Protein AF-A0A0F8Y2E5-F1 (afdb_monomer_lite)

Structure (mmCIF, N/CA/C/O backbone):
data_AF-A0A0F8Y2E5-F1
#
_entry.id   AF-A0A0F8Y2E5-F1
#
loop_
_atom_site.group_PDB
_atom_site.id
_atom_site.type_symbol
_atom_site.label_atom_id
_atom_site.label_alt_id
_atom_site.label_comp_id
_atom_site.label_asym_id
_atom_site.label_entity_id
_atom_site.label_seq_id
_atom_site.pdbx_PDB_ins_code
_atom_site.Cartn_x
_atom_site.Cartn_y
_atom_site.Cartn_z
_atom_site.occupancy
_atom_site.B_iso_or_equiv
_atom_site.auth_seq_id
_atom_site.auth_comp_id
_atom_site.auth_asym_id
_atom_site.auth_atom_id
_atom_site.pdbx_PDB_model_num
ATOM 1 N N . MET A 1 1 ? -28.426 6.357 18.339 1.00 33.59 1 MET A N 1
ATOM 2 C CA . MET A 1 1 ? -28.587 5.559 19.573 1.00 33.59 1 MET A CA 1
ATOM 3 C C . MET A 1 1 ? -27.653 4.411 19.341 1.00 33.59 1 MET A C 1
ATOM 5 O O . MET A 1 1 ? -28.028 3.483 18.638 1.00 33.59 1 MET A O 1
ATOM 9 N N . ASP A 1 2 ? -26.413 4.585 19.765 1.00 43.94 2 ASP A N 1
ATOM 10 C CA . ASP A 1 2 ? -25.344 3.703 19.329 1.00 43.94 2 ASP A CA 1
ATOM 11 C C . ASP A 1 2 ? -25.294 2.549 20.320 1.00 43.94 2 ASP A C 1
ATOM 13 O O . ASP A 1 2 ? -25.137 2.754 21.526 1.00 43.94 2 ASP A O 1
ATOM 17 N N . GLU A 1 3 ? -25.585 1.356 19.803 1.00 47.94 3 GLU A N 1
ATOM 18 C CA . GLU A 1 3 ? -25.477 0.099 20.528 1.00 47.94 3 GLU A CA 1
ATOM 19 C C . GLU A 1 3 ? -24.040 -0.021 21.024 1.00 47.94 3 GLU A C 1
ATOM 21 O O . GLU A 1 3 ? -23.099 -0.135 20.243 1.00 47.94 3 GLU A O 1
ATOM 26 N N . ILE A 1 4 ? -23.886 0.086 22.341 1.00 49.44 4 ILE A N 1
ATOM 27 C CA . ILE A 1 4 ? -22.629 -0.165 23.031 1.00 49.44 4 ILE A CA 1
ATOM 28 C C . ILE A 1 4 ? -22.193 -1.585 22.652 1.00 49.44 4 ILE A C 1
ATOM 30 O O . ILE A 1 4 ? -22.956 -2.530 22.873 1.00 49.44 4 ILE A O 1
ATOM 34 N N . ASP A 1 5 ? -21.001 -1.719 22.066 1.00 57.75 5 ASP A N 1
ATOM 35 C CA . ASP A 1 5 ? -20.457 -3.002 21.629 1.00 57.75 5 ASP A CA 1
ATOM 36 C C . ASP A 1 5 ? -20.340 -3.926 22.853 1.00 57.75 5 ASP A C 1
ATOM 38 O O . ASP A 1 5 ? -19.657 -3.620 23.835 1.00 57.75 5 ASP A O 1
ATOM 42 N N . LEU A 1 6 ? -21.100 -5.024 22.850 1.00 55.78 6 LEU A N 1
ATOM 43 C CA . LEU A 1 6 ? -21.221 -5.932 23.998 1.00 55.78 6 LEU A CA 1
ATOM 44 C C . LEU A 1 6 ? -19.868 -6.549 24.373 1.00 55.78 6 LEU A C 1
ATOM 46 O O . LEU A 1 6 ? -19.655 -6.899 25.536 1.00 55.78 6 LEU A O 1
ATOM 50 N N . ASP A 1 7 ? -18.958 -6.634 23.404 1.00 57.34 7 ASP A N 1
ATOM 51 C CA . ASP A 1 7 ? -17.597 -7.113 23.604 1.00 57.34 7 ASP A CA 1
ATOM 52 C C . ASP A 1 7 ? -16.743 -6.089 24.377 1.00 57.34 7 ASP A C 1
ATOM 54 O O . ASP A 1 7 ? -15.995 -6.477 25.272 1.00 57.34 7 ASP A O 1
ATOM 58 N N . GLU A 1 8 ? -16.939 -4.781 24.164 1.00 56.09 8 GLU A N 1
ATOM 59 C CA . GLU A 1 8 ? -16.246 -3.726 24.923 1.00 56.09 8 GLU A CA 1
ATOM 60 C C . GLU A 1 8 ? -16.705 -3.680 26.390 1.00 56.09 8 GLU A C 1
ATOM 62 O O . GLU A 1 8 ? -15.892 -3.514 27.301 1.00 56.09 8 GLU A O 1
ATOM 67 N N . LEU A 1 9 ? -18.002 -3.886 26.659 1.00 63.38 9 LEU A N 1
ATOM 68 C CA . LEU A 1 9 ? -18.514 -3.991 28.036 1.00 63.38 9 LEU A CA 1
ATOM 69 C C . LEU A 1 9 ? -17.941 -5.199 28.779 1.00 63.38 9 LEU A C 1
ATOM 71 O O . LEU A 1 9 ? -17.740 -5.139 29.995 1.00 63.38 9 LEU A O 1
ATOM 75 N N . ARG A 1 10 ? -17.682 -6.287 28.053 1.00 65.44 10 ARG A N 1
ATOM 76 C CA . ARG A 1 10 ? -17.124 -7.518 28.606 1.00 65.44 10 ARG A CA 1
ATOM 77 C C . ARG A 1 10 ? -15.647 -7.361 28.942 1.00 65.44 10 ARG A C 1
ATOM 79 O O . ARG A 1 10 ? -15.242 -7.732 30.036 1.00 65.44 10 ARG A O 1
ATOM 86 N N . GLU A 1 11 ? -14.879 -6.713 28.070 1.00 68.62 11 GLU A N 1
ATOM 87 C CA . GLU A 1 11 ? -13.479 -6.370 28.343 1.00 68.62 11 GLU A CA 1
ATOM 88 C C . GLU A 1 11 ? -13.341 -5.435 29.558 1.00 68.62 11 GLU A C 1
ATOM 90 O O . GLU A 1 11 ? -12.431 -5.598 30.373 1.00 68.62 11 GLU A O 1
ATOM 95 N N . ILE A 1 12 ? -14.280 -4.497 29.738 1.00 65.25 12 ILE A N 1
ATOM 96 C CA . ILE A 1 12 ? -14.331 -3.626 30.922 1.00 65.25 12 ILE A CA 1
ATOM 97 C C . ILE A 1 12 ? -14.628 -4.430 32.197 1.00 65.25 12 ILE A C 1
ATOM 99 O O . ILE A 1 12 ? -13.995 -4.191 33.228 1.00 65.25 12 ILE A O 1
ATOM 103 N N . GLN A 1 13 ? -15.571 -5.376 32.152 1.00 62.53 13 GLN A N 1
ATOM 104 C CA . GLN A 1 13 ? -15.879 -6.234 33.302 1.00 62.53 13 GLN A CA 1
ATOM 105 C C . GLN A 1 13 ? -14.697 -7.135 33.672 1.00 62.53 13 GLN A C 1
ATOM 107 O O . GLN A 1 13 ? -14.324 -7.175 34.846 1.00 62.53 13 GLN A O 1
ATOM 112 N N . ASP A 1 14 ? -14.058 -7.761 32.684 1.00 67.62 14 ASP A N 1
ATOM 113 C CA . ASP A 1 14 ? -12.907 -8.642 32.893 1.00 67.62 14 ASP A CA 1
ATOM 114 C C . ASP A 1 14 ? -11.709 -7.868 33.473 1.00 67.62 14 ASP A C 1
ATOM 116 O O . ASP A 1 14 ? -11.028 -8.349 34.383 1.00 67.62 14 ASP A O 1
ATOM 120 N N . ALA A 1 15 ? -11.474 -6.629 33.027 1.00 64.56 15 ALA A N 1
ATOM 121 C CA . ALA A 1 15 ? -10.431 -5.770 33.585 1.00 64.56 15 ALA A CA 1
ATOM 122 C C . ALA A 1 15 ? -10.703 -5.394 35.054 1.00 64.56 15 ALA A C 1
ATOM 124 O O . ALA A 1 15 ? -9.788 -5.412 35.880 1.00 64.56 15 ALA A O 1
ATOM 125 N N . ILE A 1 16 ? -11.959 -5.095 35.408 1.00 66.12 16 ILE A N 1
ATOM 126 C CA . ILE A 1 16 ? -12.361 -4.799 36.794 1.00 66.12 16 ILE A CA 1
ATOM 127 C C . ILE A 1 16 ? -12.200 -6.037 37.686 1.00 66.12 16 ILE A C 1
ATOM 129 O O . ILE A 1 16 ? -11.773 -5.927 38.837 1.00 66.12 16 ILE A O 1
ATOM 133 N N . GLU A 1 17 ? -12.536 -7.217 37.172 1.00 61.25 17 GLU A N 1
ATOM 134 C CA . GLU A 1 17 ? -12.459 -8.477 37.911 1.00 61.25 17 GLU A CA 1
ATOM 135 C C . GLU A 1 17 ? -11.008 -8.935 38.121 1.00 61.25 17 GLU A C 1
ATOM 137 O O . GLU A 1 17 ? -10.646 -9.370 39.215 1.00 61.25 17 GLU A O 1
ATOM 142 N N . THR A 1 18 ? -10.141 -8.718 37.130 1.00 66.00 18 THR A N 1
ATOM 143 C CA . THR A 1 18 ? -8.704 -9.020 37.224 1.00 66.00 18 THR A CA 1
ATOM 144 C C . THR A 1 18 ? -8.021 -8.165 38.295 1.00 66.00 18 THR A C 1
ATOM 146 O O . THR A 1 18 ? -7.277 -8.684 39.126 1.00 66.00 18 THR A O 1
ATOM 149 N N . VAL A 1 19 ? -8.346 -6.868 38.360 1.00 58.47 19 VAL A N 1
ATOM 150 C CA . VAL A 1 19 ? -7.819 -5.962 39.398 1.00 58.47 19 VAL A CA 1
ATOM 151 C C . VAL A 1 19 ? -8.332 -6.340 40.792 1.00 58.47 19 VAL A C 1
ATOM 153 O O . VAL A 1 19 ? -7.587 -6.244 41.765 1.00 58.47 19 VAL A O 1
ATOM 156 N N . LYS A 1 20 ? -9.575 -6.827 40.918 1.00 54.44 20 LYS A N 1
ATOM 157 C CA . LYS A 1 20 ? -10.088 -7.356 42.196 1.00 54.44 20 LYS A CA 1
ATOM 158 C C . LYS A 1 20 ? -9.337 -8.608 42.651 1.00 54.44 20 LYS A C 1
ATOM 160 O O . LYS A 1 20 ? -9.095 -8.764 43.846 1.00 54.44 20 LYS A O 1
ATOM 165 N N . HIS A 1 21 ? -8.957 -9.476 41.716 1.00 46.69 21 HIS A N 1
ATOM 166 C CA . HIS A 1 21 ? -8.267 -10.724 42.025 1.00 46.69 21 HIS A CA 1
ATOM 167 C C . HIS A 1 21 ? -6.785 -10.529 42.382 1.00 46.69 21 HIS A C 1
ATOM 169 O O . HIS A 1 21 ? -6.275 -11.243 43.245 1.00 46.69 21 HIS A O 1
ATOM 175 N N . GLU A 1 22 ? -6.104 -9.542 41.792 1.00 45.53 22 GLU A N 1
ATOM 176 C CA . GLU A 1 22 ? -4.702 -9.232 42.119 1.00 45.53 22 GLU A CA 1
ATOM 177 C C . GLU A 1 22 ? -4.525 -8.638 43.528 1.00 45.53 22 GLU A C 1
ATOM 179 O O . GLU A 1 22 ? -3.475 -8.818 44.142 1.00 45.53 22 GLU A O 1
ATOM 184 N N . VAL A 1 23 ? -5.564 -8.013 44.095 1.00 45.34 23 VAL A N 1
ATOM 185 C CA . VAL A 1 23 ? -5.558 -7.520 45.488 1.00 45.34 23 VAL A CA 1
ATOM 186 C C . VAL A 1 23 ? -5.782 -8.654 46.507 1.00 45.34 23 VAL A C 1
ATOM 188 O O . VAL A 1 23 ? -5.437 -8.507 47.675 1.00 45.34 23 VAL A O 1
ATOM 191 N N . GLN A 1 24 ? -6.303 -9.810 46.081 1.00 43.12 24 GLN A N 1
ATOM 192 C CA . GLN A 1 24 ? -6.571 -10.974 46.945 1.00 43.12 24 GLN A CA 1
ATOM 193 C C . GLN A 1 24 ? -5.469 -12.051 46.907 1.00 43.12 24 GLN A C 1
ATOM 195 O O . GLN A 1 24 ? -5.583 -13.074 47.578 1.00 43.12 24 GLN A O 1
ATOM 200 N N . GLY A 1 25 ? -4.406 -11.850 46.123 1.00 39.06 25 GLY A N 1
ATOM 201 C CA . GLY A 1 25 ? -3.414 -12.882 45.804 1.00 39.06 25 GLY A CA 1
ATOM 202 C C . GLY A 1 25 ? -2.160 -12.940 46.681 1.00 39.06 25 GLY A C 1
ATOM 203 O O . GLY A 1 25 ? -1.208 -13.616 46.291 1.00 39.06 25 GLY A O 1
ATOM 204 N N . SER A 1 26 ? -2.096 -12.251 47.824 1.00 41.84 26 SER A N 1
ATOM 205 C CA . SER A 1 26 ? -0.949 -12.377 48.729 1.00 41.84 26 SER A CA 1
ATOM 206 C C . SER A 1 26 ? -1.331 -12.312 50.209 1.00 41.84 26 SER A C 1
ATOM 208 O O . SER A 1 26 ? -1.869 -11.320 50.693 1.00 41.84 26 SER A O 1
ATOM 210 N N . SER A 1 27 ? -0.888 -13.349 50.927 1.00 34.19 27 SER A N 1
ATOM 211 C CA . SER A 1 27 ? -0.819 -13.515 52.392 1.00 34.19 27 SER A CA 1
ATOM 212 C C . SER A 1 27 ? -2.010 -14.225 53.049 1.00 34.19 27 SER A C 1
ATOM 214 O O . SER A 1 27 ? -3.086 -13.667 53.231 1.00 34.19 27 SER A O 1
ATOM 216 N N . GLU A 1 28 ? -1.755 -15.470 53.452 1.00 41.47 28 GLU A N 1
ATOM 217 C CA . GLU A 1 28 ? -2.449 -16.168 54.533 1.00 41.47 28 GLU A CA 1
ATOM 218 C C . GLU A 1 28 ? -2.261 -15.380 55.842 1.00 41.47 28 GLU A C 1
ATOM 220 O O . GLU A 1 28 ? -1.129 -15.218 56.283 1.00 41.47 28 GLU A O 1
ATOM 225 N N . ASP A 1 29 ? -3.339 -14.852 56.425 1.00 33.50 29 ASP A N 1
ATOM 226 C CA . ASP A 1 29 ? -3.655 -14.949 57.859 1.00 33.50 29 ASP A CA 1
ATOM 227 C C . ASP A 1 29 ? -4.995 -14.256 58.168 1.00 33.50 29 ASP A C 1
ATOM 229 O O . ASP A 1 29 ? -5.404 -13.285 57.534 1.00 33.50 29 ASP A O 1
ATOM 233 N N . VAL A 1 30 ? -5.720 -14.840 59.117 1.00 45.62 30 VAL A N 1
ATOM 234 C CA . VAL A 1 30 ? -7.103 -14.532 59.494 1.00 45.62 30 VAL A CA 1
ATOM 235 C C . VAL A 1 30 ? -7.202 -13.183 60.208 1.00 45.62 30 VAL A C 1
ATOM 237 O O . VAL A 1 30 ? -6.698 -13.059 61.316 1.00 45.62 30 VAL A O 1
ATOM 240 N N . GLU A 1 31 ? -7.959 -12.238 59.650 1.00 32.94 31 GLU A N 1
ATOM 241 C CA . GLU A 1 31 ? -8.702 -11.217 60.402 1.00 32.94 31 GLU A CA 1
ATOM 242 C C . GLU A 1 31 ? -9.904 -10.745 59.559 1.00 32.94 31 GLU A C 1
ATOM 244 O O . GLU A 1 31 ? -9.787 -10.507 58.357 1.00 32.94 31 GLU A O 1
ATOM 249 N N . GLU A 1 32 ? -11.091 -10.677 60.172 1.00 43.78 32 GLU A N 1
ATOM 250 C CA . GLU A 1 32 ? -12.317 -10.148 59.562 1.00 43.78 32 GLU A CA 1
ATOM 251 C C . GLU A 1 32 ? -12.103 -8.698 59.104 1.00 43.78 32 GLU A C 1
ATOM 253 O O . GLU A 1 32 ? -12.230 -7.758 59.888 1.00 43.78 32 GLU A O 1
ATOM 258 N N . ILE A 1 33 ? -11.831 -8.495 57.816 1.00 33.25 33 ILE A N 1
ATOM 259 C CA . ILE A 1 33 ? -11.883 -7.167 57.208 1.00 33.25 33 ILE A CA 1
ATOM 260 C C . ILE A 1 33 ? -13.239 -7.034 56.520 1.00 33.25 33 ILE A C 1
ATOM 262 O O . ILE A 1 33 ? -13.527 -7.655 55.497 1.00 33.25 33 ILE A O 1
ATOM 266 N N . GLN A 1 34 ? -14.093 -6.231 57.150 1.00 35.47 34 GLN A N 1
ATOM 267 C CA . GLN A 1 34 ? -15.378 -5.774 56.632 1.00 35.47 34 GLN A CA 1
ATOM 268 C C . GLN A 1 34 ? -15.246 -5.309 55.169 1.00 35.47 34 GLN A C 1
ATOM 270 O O . GLN A 1 34 ? -14.260 -4.649 54.827 1.00 35.47 34 GLN A O 1
ATOM 275 N N . PRO A 1 35 ? -16.233 -5.578 54.294 1.00 37.31 35 PRO A N 1
ATOM 276 C CA . PRO A 1 35 ? -16.194 -5.110 52.919 1.00 37.31 35 PRO A CA 1
ATOM 277 C C . PRO A 1 35 ? -16.582 -3.628 52.895 1.00 37.31 35 PRO A C 1
ATOM 279 O O . PRO A 1 35 ? -17.705 -3.268 52.561 1.00 37.31 35 PRO A O 1
ATOM 282 N N . THR A 1 36 ? -15.659 -2.749 53.268 1.00 47.38 36 THR A N 1
ATOM 283 C CA . THR A 1 36 ? -15.801 -1.306 53.056 1.00 47.38 36 THR A CA 1
ATOM 284 C C . THR A 1 36 ? -14.677 -0.820 52.166 1.00 47.38 36 THR A C 1
ATOM 286 O O . THR A 1 36 ? -13.750 -0.147 52.601 1.00 47.38 36 THR A O 1
ATOM 289 N N . HIS A 1 37 ? -14.784 -1.137 50.884 1.00 45.19 37 HIS A N 1
ATOM 290 C CA . HIS A 1 37 ? -14.285 -0.229 49.866 1.00 45.19 37 HIS A CA 1
ATOM 291 C C . HIS A 1 37 ? -15.383 -0.042 48.825 1.00 45.19 37 HIS A C 1
ATOM 293 O O . HIS A 1 37 ? -15.321 -0.539 47.704 1.00 45.19 37 HIS A O 1
ATOM 299 N N . GLU A 1 38 ? -16.418 0.699 49.231 1.00 48.94 38 GLU A N 1
ATOM 300 C CA . GLU A 1 38 ? -17.135 1.547 48.286 1.00 48.94 38 GLU A CA 1
ATOM 301 C C . GLU A 1 38 ? -16.070 2.433 47.634 1.00 48.94 38 GLU A C 1
ATOM 303 O O . GLU A 1 38 ? -15.479 3.303 48.280 1.00 48.94 38 GLU A O 1
ATOM 308 N N . VAL A 1 39 ? -15.745 2.158 46.371 1.00 50.75 39 VAL A N 1
ATOM 309 C CA . VAL A 1 39 ? -15.007 3.116 45.551 1.00 50.75 39 VAL A CA 1
ATOM 310 C C . VAL A 1 39 ? -15.823 4.400 45.631 1.00 50.75 39 VAL A C 1
ATOM 312 O O . VAL A 1 39 ? -16.986 4.411 45.232 1.00 50.75 39 VAL A O 1
ATOM 315 N N . SER A 1 40 ? -15.268 5.449 46.246 1.00 63.66 40 SER A N 1
ATOM 316 C CA . SER A 1 40 ? -15.989 6.712 46.402 1.00 63.66 40 SER A CA 1
ATOM 317 C C . SER A 1 40 ? -16.551 7.115 45.039 1.00 63.66 40 SER A C 1
ATOM 319 O O . SER A 1 40 ? -15.805 7.151 44.059 1.00 63.66 40 SER A O 1
ATOM 321 N N . ASN A 1 41 ? -17.846 7.439 44.974 1.00 67.31 41 ASN A N 1
ATOM 322 C CA . ASN A 1 41 ? -18.517 7.932 43.762 1.00 67.31 41 ASN A CA 1
ATOM 323 C C . ASN A 1 41 ? -17.742 9.081 43.081 1.00 67.31 41 ASN A C 1
ATOM 325 O O . ASN A 1 41 ? -17.907 9.344 41.892 1.00 67.31 41 ASN A O 1
ATOM 329 N N . GLU A 1 42 ? -16.897 9.783 43.837 1.00 69.44 42 GLU A N 1
ATOM 330 C CA . GLU A 1 42 ? -16.006 10.833 43.357 1.00 69.44 42 GLU A CA 1
ATOM 331 C C . GLU A 1 42 ? -14.807 10.299 42.551 1.00 69.44 42 GLU A C 1
ATOM 333 O O . GLU A 1 42 ? -14.422 10.903 41.551 1.00 69.44 42 GLU A O 1
ATOM 338 N N . LEU A 1 43 ? -14.246 9.148 42.937 1.00 63.44 43 LEU A N 1
ATOM 339 C CA . LEU A 1 43 ? -13.145 8.494 42.228 1.00 63.44 43 LEU A CA 1
ATOM 340 C C . LEU A 1 43 ? -13.623 7.939 40.878 1.00 63.44 43 LEU A C 1
ATOM 342 O O . LEU A 1 43 ? -12.976 8.163 39.859 1.00 63.44 43 LEU A O 1
ATOM 346 N N . GLU A 1 44 ? -14.796 7.298 40.847 1.00 68.44 44 GLU A N 1
ATOM 347 C CA . GLU A 1 44 ? -15.408 6.829 39.595 1.00 68.44 44 GLU A CA 1
ATOM 348 C C . GLU A 1 44 ? -15.755 7.982 38.649 1.00 68.44 44 GLU A C 1
ATOM 350 O O . GLU A 1 44 ? -15.539 7.879 37.440 1.00 68.44 44 GLU A O 1
ATOM 355 N N . LYS A 1 45 ? -16.272 9.098 39.183 1.00 75.88 45 LYS A N 1
ATOM 356 C CA . LYS A 1 45 ? -16.534 10.303 38.385 1.00 75.88 45 LYS A CA 1
ATOM 357 C C . LYS A 1 45 ? -15.252 10.885 37.803 1.00 75.88 45 LYS A C 1
ATOM 359 O O . LYS A 1 45 ? -15.232 11.167 36.611 1.00 75.88 45 LYS A O 1
ATOM 364 N N . ARG A 1 46 ? -14.176 10.987 38.593 1.00 71.50 46 ARG A N 1
ATOM 365 C CA . ARG A 1 46 ? -12.869 11.450 38.096 1.00 71.50 46 ARG A CA 1
ATOM 366 C C . ARG A 1 46 ? -12.312 10.553 36.996 1.00 71.50 46 ARG A C 1
ATOM 368 O O . ARG A 1 46 ? -11.833 11.073 35.997 1.00 71.50 46 ARG A O 1
ATOM 375 N N . ILE A 1 47 ? -12.422 9.232 37.140 1.00 74.50 47 ILE A N 1
ATOM 376 C CA . ILE A 1 47 ? -11.981 8.283 36.109 1.00 74.50 47 ILE A CA 1
ATOM 377 C C . ILE A 1 47 ? -12.799 8.467 34.823 1.00 74.50 47 ILE A C 1
ATOM 379 O O . ILE A 1 47 ? -12.226 8.549 33.740 1.00 74.50 47 ILE A O 1
ATOM 383 N N . LYS A 1 48 ? -14.130 8.597 34.920 1.00 77.56 48 LYS A N 1
ATOM 384 C CA . LYS A 1 48 ? -14.997 8.844 33.753 1.00 77.56 48 LYS A CA 1
ATOM 385 C C . LYS A 1 48 ? -14.699 10.181 33.073 1.00 77.56 48 LYS A C 1
ATOM 387 O O . LYS A 1 48 ? -14.638 10.229 31.850 1.00 77.56 48 LYS A O 1
ATOM 392 N N . GLU A 1 49 ? -14.493 11.244 33.846 1.00 77.94 49 GLU A N 1
ATOM 393 C CA . GLU A 1 49 ? -14.140 12.570 33.326 1.00 77.94 49 GLU A CA 1
ATOM 394 C C . GLU A 1 49 ? -12.763 12.580 32.653 1.00 77.94 49 GLU A C 1
ATOM 396 O O . GLU A 1 49 ? -12.596 13.208 31.610 1.00 77.94 49 GLU A O 1
ATOM 401 N N . GLU A 1 50 ? -11.776 11.872 33.204 1.00 69.94 50 GLU A N 1
ATOM 402 C CA . GLU A 1 50 ? -10.450 11.772 32.593 1.00 69.94 50 GLU A CA 1
ATOM 403 C C . GLU A 1 50 ? -10.474 10.931 31.308 1.00 69.94 50 GLU A C 1
ATOM 405 O O . GLU A 1 50 ? -9.826 11.290 30.327 1.00 69.94 50 GLU A O 1
ATOM 410 N N . LEU A 1 51 ? -11.275 9.861 31.268 1.00 69.12 51 LEU A N 1
ATOM 411 C CA . LEU A 1 51 ? -11.500 9.073 30.054 1.00 69.12 51 LEU A CA 1
ATOM 412 C C . LEU A 1 51 ? -12.227 9.876 28.968 1.00 69.12 51 LEU A C 1
ATOM 414 O O . LEU A 1 51 ? -11.856 9.780 27.802 1.00 69.12 51 LEU A O 1
ATOM 418 N N . LEU A 1 52 ? -13.220 10.689 29.337 1.00 72.50 52 LEU A N 1
ATOM 419 C CA . LEU A 1 52 ? -13.904 11.597 28.409 1.00 72.50 52 LEU A CA 1
ATOM 420 C C . LEU A 1 52 ? -12.941 12.640 27.837 1.00 72.50 52 LEU A C 1
ATOM 422 O O . LEU A 1 52 ? -12.885 12.800 26.625 1.00 72.50 52 LEU A O 1
ATOM 426 N N . LYS A 1 53 ? -12.103 13.261 28.677 1.00 70.06 53 LYS A N 1
ATOM 427 C CA . LYS A 1 53 ? -11.076 14.209 28.214 1.00 70.06 53 LYS A CA 1
ATOM 428 C C . LYS A 1 53 ? -10.055 13.568 27.278 1.00 70.06 53 LYS A C 1
ATOM 430 O O . LYS A 1 53 ? -9.620 14.204 26.327 1.00 70.06 53 LYS A O 1
ATOM 435 N N . ARG A 1 54 ? -9.659 12.315 27.533 1.00 61.28 54 ARG A N 1
ATOM 436 C CA . A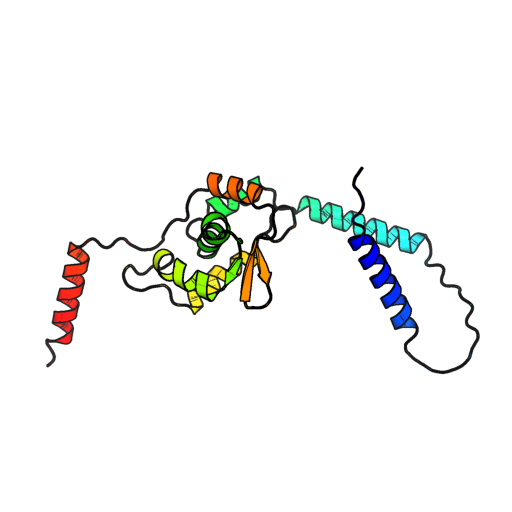RG A 1 54 ? -8.778 11.570 26.619 1.00 61.28 54 ARG A CA 1
ATOM 437 C C . ARG A 1 54 ? -9.460 11.284 25.283 1.00 61.28 54 ARG A C 1
ATOM 439 O O . ARG A 1 54 ? -8.810 11.442 24.261 1.00 61.28 54 ARG A O 1
ATOM 446 N N . LYS A 1 55 ? -10.750 10.933 25.287 1.00 59.69 55 LYS A N 1
ATOM 447 C CA . LYS A 1 55 ? -11.536 10.745 24.058 1.00 59.69 55 LYS A CA 1
ATOM 448 C C . LYS A 1 55 ? -11.675 12.036 23.252 1.00 59.69 55 LYS A C 1
ATOM 450 O O . LYS A 1 55 ? -11.484 12.002 22.047 1.00 59.69 55 LYS A O 1
ATOM 455 N N . GLU A 1 56 ? -11.943 13.163 23.909 1.00 60.22 56 GLU A N 1
ATOM 456 C CA . GLU A 1 56 ? -12.020 14.478 23.253 1.00 60.22 56 GLU A CA 1
ATOM 457 C C . GLU A 1 56 ? -10.674 14.869 22.612 1.00 60.22 56 GLU A C 1
ATOM 459 O O . GLU A 1 56 ? -10.641 15.311 21.467 1.00 60.22 56 GLU A O 1
ATOM 464 N N . LEU A 1 57 ? -9.551 14.619 23.298 1.00 57.22 57 LEU A N 1
ATOM 465 C CA . LEU A 1 57 ? -8.205 14.835 22.745 1.00 57.22 57 LEU A CA 1
ATOM 466 C C . LEU A 1 57 ? -7.878 13.880 21.581 1.00 57.22 57 LEU A C 1
ATOM 468 O O . LEU A 1 57 ? -7.256 14.288 20.603 1.00 57.22 57 LEU A O 1
ATOM 472 N N . GLU A 1 58 ? -8.302 12.616 21.660 1.00 54.44 58 GLU A N 1
ATOM 473 C CA . GLU A 1 58 ? -8.145 11.646 20.568 1.00 54.44 58 GLU A CA 1
ATOM 474 C C . GLU A 1 58 ? -9.004 11.998 19.344 1.00 54.44 58 GLU A C 1
ATOM 476 O O . GLU A 1 58 ? -8.588 11.747 18.212 1.00 54.44 58 GLU A O 1
ATOM 481 N N . GLU A 1 59 ? -10.190 12.580 19.532 1.00 54.06 59 GLU A N 1
ATOM 482 C CA . GLU A 1 59 ? -11.036 13.072 18.438 1.00 54.06 59 GLU A CA 1
ATOM 483 C C . GLU A 1 59 ? -10.424 14.296 17.738 1.00 54.06 59 GLU A C 1
ATOM 485 O O . GLU A 1 59 ? -10.502 14.391 16.511 1.00 54.06 59 GLU A O 1
ATOM 490 N N . GLU A 1 60 ? -9.756 15.189 18.476 1.00 53.66 60 GLU A N 1
ATOM 491 C CA . GLU A 1 60 ? -9.057 16.354 17.909 1.00 53.66 60 GLU A CA 1
ATOM 492 C C . GLU A 1 60 ? -7.798 15.979 17.099 1.00 53.66 60 GLU A C 1
ATOM 494 O O . GLU A 1 60 ? -7.482 16.647 16.112 1.00 53.66 60 GLU A O 1
ATOM 499 N N . GLU A 1 61 ? -7.093 14.901 17.460 1.00 56.81 61 GLU A N 1
ATOM 500 C CA . GLU A 1 61 ? -5.897 14.421 16.742 1.00 56.81 61 GLU A CA 1
ATOM 501 C C . GLU A 1 61 ? -6.203 13.430 15.602 1.00 56.81 61 GLU A C 1
ATOM 503 O O . GLU A 1 61 ? -5.290 12.951 14.914 1.00 56.81 61 GLU A O 1
ATOM 508 N N . ALA A 1 62 ? -7.480 13.119 15.363 1.00 67.00 62 ALA A N 1
ATOM 509 C CA . ALA A 1 62 ? -7.861 12.131 14.371 1.00 67.00 62 ALA A CA 1
ATOM 510 C C . ALA A 1 62 ? -7.473 12.557 12.950 1.00 67.00 62 ALA A C 1
ATOM 512 O O . ALA A 1 62 ? -7.923 13.573 12.414 1.00 67.00 62 ALA A O 1
ATOM 513 N N . VAL A 1 63 ? -6.664 11.727 12.286 1.00 80.94 63 VAL A N 1
ATOM 514 C CA . VAL A 1 63 ? -6.345 11.924 10.868 1.00 80.94 63 VAL A CA 1
ATOM 515 C C . VAL A 1 63 ? -7.617 11.697 10.051 1.00 80.94 63 VAL A C 1
ATOM 517 O O . VAL A 1 63 ? -8.039 10.554 9.846 1.00 80.94 63 VAL A O 1
ATOM 520 N N . SER A 1 64 ? -8.219 12.798 9.599 1.00 89.62 64 SER A N 1
ATOM 521 C CA . SER A 1 64 ? -9.392 12.792 8.727 1.00 89.62 64 SER A CA 1
ATOM 522 C C . SER A 1 64 ? -9.071 12.180 7.352 1.00 89.62 64 SER A C 1
ATOM 524 O O . SER A 1 64 ? -7.903 12.151 6.944 1.00 89.62 64 SER A O 1
ATOM 526 N N . PRO A 1 65 ? -10.084 11.725 6.589 1.00 91.62 65 PRO A N 1
ATOM 527 C CA . PRO A 1 65 ? -9.886 11.218 5.232 1.00 91.62 65 PRO A CA 1
ATOM 528 C C . PRO A 1 65 ? -9.196 12.216 4.301 1.00 91.62 65 PRO A C 1
ATOM 530 O O . PRO A 1 65 ? -8.338 11.814 3.518 1.00 91.62 65 PRO A O 1
ATOM 533 N N . ASP A 1 66 ? -9.513 13.506 4.423 1.00 91.56 66 ASP A N 1
ATOM 534 C CA . ASP A 1 66 ? -8.919 14.563 3.600 1.00 91.56 66 ASP A CA 1
ATOM 535 C C . ASP A 1 66 ? -7.441 14.785 3.947 1.00 91.56 66 ASP A C 1
ATOM 537 O O . ASP A 1 66 ? -6.592 14.837 3.056 1.00 91.56 66 ASP A O 1
ATOM 541 N N . ASN A 1 67 ? -7.107 14.810 5.243 1.00 92.44 67 ASN A N 1
ATOM 542 C CA . ASN A 1 67 ? -5.719 14.911 5.699 1.00 92.44 67 ASN A CA 1
ATOM 543 C C . ASN A 1 67 ? -4.907 13.685 5.263 1.00 92.44 67 ASN A C 1
ATOM 545 O O . ASN A 1 67 ? -3.755 13.796 4.833 1.00 92.44 67 ASN A O 1
ATOM 549 N N . PHE A 1 68 ? -5.510 12.497 5.352 1.00 94.75 68 PHE A N 1
ATOM 550 C CA . PHE A 1 68 ? -4.887 11.265 4.892 1.00 94.75 68 PHE A CA 1
ATOM 551 C C . PHE A 1 68 ? -4.674 11.285 3.372 1.00 94.75 68 PHE A C 1
ATOM 553 O O . PHE A 1 68 ? -3.580 10.954 2.915 1.00 94.75 68 PHE A O 1
ATOM 560 N N . LEU A 1 69 ? -5.667 11.731 2.593 1.00 95.69 69 LEU A N 1
ATOM 561 C CA . LEU A 1 69 ? -5.575 11.895 1.140 1.00 95.69 69 LEU A CA 1
ATOM 562 C C . LEU A 1 69 ? -4.416 12.818 0.751 1.00 95.69 69 LEU A C 1
ATOM 564 O O . LEU A 1 69 ? -3.590 12.452 -0.090 1.00 95.69 69 LEU A O 1
ATOM 568 N N . GLU A 1 70 ? -4.319 13.993 1.372 1.00 95.06 70 GLU A N 1
ATOM 569 C CA . GLU A 1 70 ? -3.231 14.937 1.116 1.00 95.06 70 GLU A CA 1
ATOM 570 C C . GLU A 1 70 ? -1.867 14.313 1.446 1.00 95.06 70 GLU A C 1
ATOM 572 O O . GLU A 1 70 ? -0.912 14.405 0.663 1.00 95.06 70 GLU A O 1
ATOM 577 N N . TYR A 1 71 ? -1.776 13.611 2.577 1.00 94.25 71 TYR A N 1
ATOM 578 C CA . TYR A 1 71 ? -0.553 12.939 2.993 1.00 94.25 71 TYR A CA 1
ATOM 579 C C . TYR A 1 71 ? -0.092 11.884 1.979 1.00 94.25 71 TYR A C 1
ATOM 581 O O . TYR A 1 71 ? 1.085 11.866 1.596 1.00 94.25 71 TYR A O 1
ATOM 589 N N . VAL A 1 72 ? -0.994 10.999 1.539 1.00 95.38 72 VAL A N 1
ATOM 590 C CA . VAL A 1 72 ? -0.640 9.894 0.636 1.00 95.38 72 VAL A CA 1
ATOM 591 C C . VAL A 1 72 ? -0.365 10.371 -0.793 1.00 95.38 72 VAL A C 1
ATOM 593 O O . VAL A 1 72 ? 0.564 9.873 -1.431 1.00 95.38 72 VAL A O 1
ATOM 596 N N . SER A 1 73 ? -1.081 11.395 -1.270 1.00 95.12 73 SER A N 1
ATOM 597 C CA . SER A 1 73 ? -0.913 11.967 -2.619 1.00 95.12 73 SER A CA 1
ATOM 598 C C . SER A 1 73 ? 0.499 12.512 -2.857 1.00 95.12 73 SER A C 1
ATOM 600 O O . SER A 1 73 ? 1.048 12.407 -3.958 1.00 95.12 73 SER A O 1
ATOM 602 N N . ASN A 1 74 ? 1.126 13.033 -1.800 1.00 94.69 74 ASN A N 1
ATOM 603 C CA . ASN A 1 74 ? 2.484 13.579 -1.820 1.00 94.69 74 ASN A CA 1
ATOM 604 C C . ASN A 1 74 ? 3.585 12.523 -1.608 1.00 94.69 74 ASN A C 1
ATOM 606 O O . ASN A 1 74 ? 4.762 12.871 -1.499 1.00 94.69 74 ASN A O 1
ATOM 610 N N . LYS A 1 75 ? 3.223 11.241 -1.474 1.00 95.31 75 LYS A N 1
ATOM 611 C CA . LYS A 1 75 ? 4.144 10.146 -1.123 1.00 95.31 75 LYS A CA 1
ATOM 612 C C . LYS A 1 75 ? 4.002 8.932 -2.040 1.00 95.31 75 LYS A C 1
ATOM 614 O O . LYS A 1 75 ? 4.395 7.825 -1.665 1.00 95.31 75 LYS A O 1
ATOM 619 N N . ARG A 1 76 ? 3.468 9.134 -3.246 1.00 96.00 76 ARG A N 1
ATOM 620 C CA . ARG A 1 76 ? 3.170 8.066 -4.213 1.00 96.00 76 ARG A CA 1
ATOM 621 C C . ARG A 1 76 ? 4.390 7.287 -4.695 1.00 96.00 76 ARG A C 1
ATOM 623 O O . ARG A 1 76 ? 4.262 6.181 -5.208 1.00 96.00 76 ARG A O 1
ATOM 630 N N . GLU A 1 77 ? 5.583 7.836 -4.514 1.00 94.69 77 GLU A N 1
ATOM 631 C CA . GLU A 1 77 ? 6.856 7.197 -4.830 1.00 94.69 77 GLU A CA 1
ATOM 632 C C . GLU A 1 77 ? 7.404 6.314 -3.696 1.00 94.69 77 GLU A C 1
ATOM 634 O O . GLU A 1 77 ? 8.400 5.609 -3.872 1.00 94.69 77 GLU A O 1
ATOM 639 N N . LYS A 1 78 ? 6.797 6.357 -2.501 1.00 95.81 78 LYS A N 1
ATOM 640 C CA . LYS A 1 78 ? 7.286 5.619 -1.331 1.00 95.81 78 LYS A CA 1
ATOM 641 C C . LYS A 1 78 ? 6.912 4.143 -1.390 1.00 95.81 78 LYS A C 1
ATOM 643 O O . LYS A 1 78 ? 5.783 3.784 -1.694 1.00 95.81 78 LYS A O 1
ATOM 648 N N . ILE A 1 79 ? 7.831 3.288 -0.943 1.00 96.62 79 ILE A N 1
ATOM 649 C CA . ILE A 1 79 ? 7.648 1.827 -0.873 1.00 96.62 79 ILE A CA 1
ATOM 650 C C . ILE A 1 79 ? 6.355 1.433 -0.151 1.00 96.62 79 ILE A C 1
ATOM 652 O O . ILE A 1 79 ? 5.616 0.576 -0.627 1.00 96.62 79 ILE A O 1
ATOM 656 N N . TRP A 1 80 ? 6.061 2.070 0.984 1.00 96.81 80 TRP A N 1
ATOM 657 C CA . TRP A 1 80 ? 4.840 1.785 1.734 1.00 96.81 80 TRP A CA 1
ATOM 658 C C . TRP A 1 80 ? 3.570 2.146 0.954 1.00 96.81 80 TRP A C 1
ATOM 660 O O . TRP A 1 80 ? 2.563 1.474 1.137 1.00 96.81 80 TRP A O 1
ATOM 670 N N . TYR A 1 81 ? 3.608 3.160 0.082 1.00 97.81 81 TYR A N 1
ATOM 671 C CA . TYR A 1 81 ? 2.460 3.548 -0.738 1.00 97.81 81 TYR A CA 1
ATOM 672 C C . TYR A 1 81 ? 2.220 2.522 -1.844 1.00 97.81 81 TYR A C 1
ATOM 674 O O . TYR A 1 81 ? 1.098 2.063 -2.027 1.00 97.81 81 TYR A O 1
ATOM 682 N N . HIS A 1 82 ? 3.293 2.074 -2.505 1.00 97.69 82 HIS A N 1
ATOM 683 C CA . HIS A 1 82 ? 3.244 0.963 -3.462 1.00 97.69 82 HIS A CA 1
ATOM 684 C C . HIS A 1 82 ? 2.661 -0.303 -2.818 1.00 97.69 82 HIS A C 1
ATOM 686 O O . HIS A 1 82 ? 1.793 -0.956 -3.391 1.00 97.69 82 HIS A O 1
ATOM 692 N N . ALA A 1 83 ? 3.093 -0.622 -1.595 1.00 97.50 83 ALA A N 1
ATOM 693 C CA . ALA A 1 83 ? 2.577 -1.761 -0.842 1.00 97.50 83 ALA A CA 1
ATOM 694 C C . ALA A 1 83 ? 1.112 -1.588 -0.420 1.00 97.50 83 ALA A C 1
ATOM 696 O O . ALA A 1 83 ? 0.339 -2.536 -0.531 1.00 97.50 83 ALA A O 1
ATOM 697 N N . LEU A 1 84 ? 0.716 -0.395 0.030 1.00 97.94 84 LEU A N 1
ATOM 698 C CA . LEU A 1 84 ? -0.669 -0.086 0.381 1.00 97.94 84 LEU A CA 1
ATOM 699 C C . LEU A 1 84 ? -1.590 -0.237 -0.834 1.00 97.94 84 LEU A C 1
ATOM 701 O O . LEU A 1 84 ? -2.621 -0.893 -0.744 1.00 97.94 84 LEU A O 1
ATOM 705 N N . HIS A 1 85 ? -1.175 0.296 -1.981 1.00 98.00 85 HIS A N 1
ATOM 706 C CA . HIS A 1 85 ? -1.911 0.173 -3.232 1.00 98.00 85 HIS A CA 1
ATOM 707 C C . HIS A 1 85 ? -2.048 -1.291 -3.669 1.00 98.00 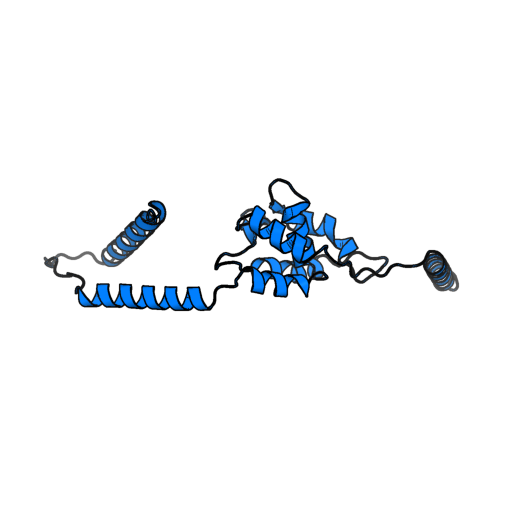85 HIS A C 1
ATOM 709 O O . HIS A 1 85 ? -3.139 -1.742 -4.011 1.00 98.00 85 HIS A O 1
ATOM 715 N N . TYR A 1 86 ? -0.967 -2.073 -3.592 1.00 97.75 86 TYR A N 1
ATOM 716 C CA . TYR A 1 86 ? -1.015 -3.505 -3.893 1.00 97.75 86 TYR A CA 1
ATOM 717 C C . TYR A 1 86 ? -1.948 -4.275 -2.946 1.00 97.75 86 TYR A C 1
ATOM 719 O O . TYR A 1 86 ? -2.700 -5.131 -3.398 1.00 97.75 86 TYR A O 1
ATOM 727 N N . LEU A 1 87 ? -1.954 -3.961 -1.647 1.00 97.56 87 LEU A N 1
ATOM 728 C CA . LEU A 1 87 ? -2.874 -4.588 -0.694 1.00 97.56 87 LEU A CA 1
ATOM 729 C C . LEU A 1 87 ? -4.345 -4.284 -1.016 1.00 97.56 87 LEU A C 1
ATOM 731 O O . LEU A 1 87 ? -5.203 -5.129 -0.786 1.00 97.56 87 LEU A O 1
ATOM 735 N N . VAL A 1 88 ? -4.650 -3.096 -1.535 1.00 97.44 88 VAL A N 1
ATOM 736 C CA . VAL A 1 88 ? -6.033 -2.671 -1.800 1.00 97.44 88 VAL A CA 1
ATOM 737 C C . VAL A 1 88 ? -6.547 -3.149 -3.160 1.00 97.44 88 VAL A C 1
ATOM 739 O O . VAL A 1 88 ? -7.702 -3.563 -3.257 1.00 97.44 88 VAL A O 1
ATOM 742 N N . PHE A 1 89 ? -5.705 -3.114 -4.196 1.00 97.31 89 PHE A N 1
ATOM 743 C CA . PHE A 1 89 ? -6.116 -3.380 -5.581 1.00 97.31 89 PHE A CA 1
ATOM 744 C C . PHE A 1 89 ? -5.482 -4.631 -6.199 1.00 97.31 89 PHE A C 1
ATOM 746 O O . PHE A 1 89 ? -5.986 -5.140 -7.194 1.00 97.31 89 PHE A O 1
ATOM 753 N N . GLY A 1 90 ? -4.364 -5.111 -5.654 1.00 94.50 90 GLY A N 1
ATOM 754 C CA . GLY A 1 90 ? -3.582 -6.213 -6.221 1.00 94.50 90 GLY A CA 1
ATOM 755 C C . GLY A 1 90 ? -3.869 -7.585 -5.613 1.00 94.50 90 GLY A C 1
ATOM 756 O O . GLY A 1 90 ? -3.361 -8.581 -6.126 1.00 94.50 90 GLY A O 1
ATOM 757 N N . ILE A 1 91 ? -4.642 -7.657 -4.525 1.00 94.62 91 ILE A N 1
ATOM 758 C CA . ILE A 1 91 ? -4.986 -8.917 -3.863 1.00 94.62 91 ILE A CA 1
ATOM 759 C C . ILE A 1 91 ? -6.385 -8.864 -3.242 1.00 94.62 91 ILE A C 1
ATOM 761 O O . ILE A 1 91 ? -6.740 -7.900 -2.564 1.00 94.62 91 ILE A O 1
ATOM 765 N N . ASP A 1 92 ? -7.165 -9.921 -3.458 1.00 91.81 92 ASP A N 1
ATOM 766 C CA . ASP A 1 92 ? -8.588 -9.958 -3.097 1.00 91.81 92 ASP A CA 1
ATOM 767 C C . ASP A 1 92 ? -8.829 -10.014 -1.583 1.00 91.81 92 ASP A C 1
ATOM 769 O O . ASP A 1 92 ? -9.785 -9.436 -1.074 1.00 91.81 92 ASP A O 1
ATOM 773 N N . ASP A 1 93 ? -7.963 -10.704 -0.837 1.00 94.19 93 ASP A N 1
ATOM 774 C CA . ASP A 1 93 ? -8.092 -10.861 0.619 1.00 94.19 93 ASP A CA 1
ATOM 775 C C . ASP A 1 93 ? -7.452 -9.709 1.415 1.00 94.19 93 ASP A C 1
ATOM 777 O O . ASP A 1 93 ? -7.392 -9.743 2.653 1.00 94.19 93 ASP A O 1
ATOM 781 N N . HIS A 1 94 ? -6.934 -8.704 0.703 1.00 96.38 94 HIS A N 1
ATOM 782 C CA . HIS A 1 94 ? -6.239 -7.539 1.240 1.00 96.38 94 HIS A CA 1
ATOM 783 C C . HIS A 1 94 ? -5.113 -7.882 2.226 1.00 96.38 94 HIS A C 1
ATOM 785 O O . HIS A 1 94 ? -4.833 -7.116 3.159 1.00 96.38 94 HIS A O 1
ATOM 791 N N . THR A 1 95 ? -4.485 -9.053 2.049 1.00 96.44 95 THR A N 1
ATOM 792 C CA . THR A 1 95 ? -3.504 -9.609 2.978 1.00 96.44 95 THR A CA 1
ATOM 793 C C . THR A 1 95 ? -2.263 -10.131 2.254 1.00 96.44 95 THR A C 1
ATOM 795 O O . THR A 1 95 ? -2.311 -11.120 1.536 1.00 96.44 95 THR A O 1
ATOM 798 N N . ALA A 1 96 ? -1.087 -9.559 2.522 1.00 96.69 96 ALA A N 1
ATOM 799 C CA . ALA A 1 96 ? 0.163 -9.992 1.886 1.00 96.69 96 ALA A CA 1
ATOM 800 C C . ALA A 1 96 ? 1.276 -10.265 2.899 1.00 96.69 96 ALA A C 1
ATOM 802 O O . ALA A 1 96 ? 1.415 -9.570 3.907 1.00 96.69 96 ALA A O 1
ATOM 803 N N . SER A 1 97 ? 2.115 -11.270 2.632 1.00 95.62 97 SER A N 1
ATOM 804 C CA . SER A 1 97 ? 3.340 -11.467 3.408 1.00 95.62 97 SER A CA 1
ATOM 805 C C . SER A 1 97 ? 4.396 -10.427 3.041 1.00 95.62 97 SER A C 1
ATOM 807 O O . SER A 1 97 ? 4.432 -9.892 1.933 1.00 95.62 97 SER A O 1
ATOM 809 N N . LYS A 1 98 ? 5.317 -10.188 3.974 1.00 92.88 98 LYS A N 1
ATOM 810 C CA . LYS A 1 98 ? 6.473 -9.317 3.748 1.00 92.88 98 LYS A CA 1
ATOM 811 C C . LYS A 1 98 ? 7.329 -9.748 2.542 1.00 92.88 98 LYS A C 1
ATOM 813 O O . LYS A 1 98 ? 7.795 -8.888 1.802 1.00 92.88 98 LYS A O 1
ATOM 818 N N . SER A 1 99 ? 7.491 -11.058 2.336 1.00 94.44 99 SER A N 1
ATOM 819 C CA . SER A 1 99 ? 8.230 -11.618 1.198 1.00 94.44 99 SER A CA 1
ATOM 820 C C . SER A 1 99 ? 7.492 -11.426 -0.127 1.00 94.44 99 SER A C 1
ATOM 822 O O . SER A 1 99 ? 8.108 -11.007 -1.097 1.00 94.44 99 SER A O 1
ATOM 824 N N . LEU A 1 100 ? 6.170 -11.636 -0.155 1.00 95.75 100 LEU A N 1
ATOM 825 C CA . LEU A 1 100 ? 5.360 -11.422 -1.356 1.00 95.75 100 LEU A CA 1
ATOM 826 C C . LEU A 1 100 ? 5.433 -9.963 -1.815 1.00 95.75 100 LEU A C 1
ATOM 828 O O . LEU A 1 100 ?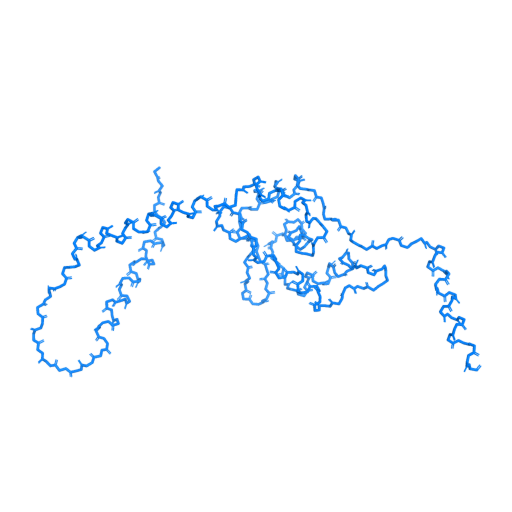 5.658 -9.694 -2.990 1.00 95.75 100 LEU A O 1
ATOM 832 N N . LEU A 1 101 ? 5.297 -9.020 -0.877 1.00 96.31 101 LEU A N 1
ATOM 833 C CA . LEU A 1 101 ? 5.431 -7.595 -1.181 1.00 96.31 101 LEU A CA 1
ATOM 834 C C . LEU A 1 101 ? 6.813 -7.267 -1.753 1.00 96.31 101 LEU A C 1
ATOM 836 O O . LEU A 1 101 ? 6.906 -6.482 -2.691 1.00 96.31 101 LEU A O 1
ATOM 840 N N . PHE A 1 102 ? 7.880 -7.867 -1.220 1.00 96.56 102 PHE A N 1
ATOM 841 C CA . PHE A 1 102 ? 9.219 -7.690 -1.776 1.00 96.56 102 PHE A CA 1
ATOM 842 C C . PHE A 1 102 ? 9.307 -8.231 -3.201 1.00 96.56 102 PHE A C 1
ATOM 844 O O . PHE A 1 102 ? 9.748 -7.514 -4.092 1.00 96.56 102 PHE A O 1
ATOM 851 N N . ASP A 1 103 ? 8.845 -9.453 -3.442 1.00 96.31 103 ASP A N 1
ATOM 852 C CA . ASP A 1 103 ? 8.955 -10.074 -4.759 1.00 96.31 103 ASP A CA 1
ATOM 853 C C . ASP A 1 103 ? 8.213 -9.307 -5.849 1.00 96.31 103 ASP A C 1
ATOM 855 O O . ASP A 1 103 ? 8.748 -9.158 -6.947 1.00 96.31 103 ASP A O 1
ATOM 859 N N . VAL A 1 104 ? 7.040 -8.760 -5.529 1.00 96.06 104 VAL A N 1
ATOM 860 C CA . VAL A 1 104 ? 6.234 -7.988 -6.481 1.00 96.06 104 VAL A CA 1
ATOM 861 C C . VAL A 1 104 ? 6.781 -6.569 -6.686 1.00 96.06 104 VAL A C 1
ATOM 863 O O . VAL A 1 104 ? 6.717 -6.040 -7.794 1.00 96.06 104 VAL A O 1
ATOM 866 N N . LEU A 1 105 ? 7.326 -5.930 -5.644 1.00 96.06 105 LEU A N 1
ATOM 867 C CA . LEU A 1 105 ? 7.604 -4.487 -5.664 1.00 96.06 105 LEU A CA 1
ATOM 868 C C . LEU A 1 105 ? 9.096 -4.128 -5.763 1.00 96.06 105 LEU A C 1
ATOM 870 O O . LEU A 1 105 ? 9.426 -2.964 -6.016 1.00 96.06 105 LEU A O 1
ATOM 874 N N . LYS A 1 106 ? 10.019 -5.083 -5.582 1.00 94.81 106 LYS A N 1
ATOM 875 C CA . LYS A 1 106 ? 11.472 -4.818 -5.536 1.00 94.81 106 LYS A CA 1
ATOM 876 C C . LYS A 1 106 ? 12.024 -4.140 -6.787 1.00 94.81 106 LYS A C 1
ATOM 878 O O . LYS A 1 106 ? 12.959 -3.348 -6.712 1.00 94.81 106 LYS A O 1
ATOM 883 N N . GLU A 1 107 ? 11.443 -4.435 -7.941 1.00 92.62 107 GLU A N 1
ATOM 884 C CA . GLU A 1 107 ? 11.858 -3.834 -9.202 1.00 92.62 107 GLU A CA 1
ATOM 885 C C . GLU A 1 107 ? 11.342 -2.404 -9.359 1.00 92.62 107 GLU A C 1
ATOM 887 O O . GLU A 1 107 ? 12.121 -1.492 -9.626 1.00 92.62 107 GLU A O 1
ATOM 892 N N . ILE A 1 108 ? 10.040 -2.182 -9.162 1.00 91.00 108 ILE A N 1
ATOM 893 C CA . ILE A 1 108 ? 9.405 -0.879 -9.418 1.00 91.00 108 ILE A CA 1
ATOM 894 C C . ILE A 1 108 ? 9.794 0.193 -8.396 1.00 91.00 108 ILE A C 1
ATOM 896 O O . ILE A 1 108 ? 9.757 1.389 -8.701 1.00 91.00 108 ILE A O 1
ATOM 900 N N . THR A 1 109 ? 10.170 -0.236 -7.192 1.00 91.94 109 THR A N 1
ATOM 901 C CA . THR A 1 109 ? 10.640 0.634 -6.109 1.00 91.94 109 THR A CA 1
ATOM 902 C C . THR A 1 109 ? 12.153 0.846 -6.119 1.00 91.94 109 THR A C 1
ATOM 904 O O . THR A 1 109 ? 12.668 1.598 -5.289 1.00 91.94 109 THR A O 1
ATOM 907 N N . SER A 1 110 ? 12.878 0.203 -7.041 1.00 90.75 110 SER A N 1
ATOM 908 C CA . SER A 1 110 ? 14.317 0.398 -7.166 1.00 90.75 110 SER A CA 1
ATOM 909 C C . SER A 1 110 ? 14.645 1.754 -7.774 1.00 90.75 110 SER A C 1
ATOM 911 O O . SER A 1 110 ? 13.994 2.214 -8.707 1.00 90.75 110 SER A O 1
ATOM 913 N N . LYS A 1 111 ? 15.727 2.360 -7.283 1.00 86.62 111 LYS A N 1
ATOM 914 C CA . LYS A 1 111 ? 16.363 3.525 -7.912 1.00 86.62 111 LYS A CA 1
ATOM 915 C C . LYS A 1 111 ? 17.387 3.124 -8.975 1.00 86.62 111 LYS A C 1
ATOM 917 O O . LYS A 1 111 ? 17.849 3.984 -9.721 1.00 86.62 111 LYS A O 1
ATOM 922 N N . SER A 1 112 ? 17.769 1.845 -9.029 1.00 84.25 112 SER A N 1
ATOM 923 C CA . SER A 1 112 ? 18.636 1.317 -10.081 1.00 84.25 112 SER A CA 1
ATOM 924 C C . SER A 1 112 ? 17.773 0.889 -11.268 1.00 84.25 112 SER A C 1
ATOM 926 O O . SER A 1 112 ? 16.752 0.224 -11.086 1.00 84.25 112 SER A O 1
ATOM 928 N N . PRO A 1 113 ? 18.157 1.244 -12.502 1.00 82.06 113 PRO A N 1
ATOM 929 C CA . PRO A 1 113 ? 17.446 0.783 -13.683 1.00 82.06 113 PRO A CA 1
ATOM 930 C C . PRO A 1 113 ? 17.674 -0.708 -13.964 1.00 82.06 113 PRO A C 1
ATOM 932 O O . PRO A 1 113 ? 16.897 -1.309 -14.707 1.00 82.06 113 PRO A O 1
ATOM 935 N N . ILE A 1 114 ? 18.712 -1.313 -13.385 1.00 80.25 114 ILE A N 1
ATOM 936 C CA . ILE A 1 114 ? 19.138 -2.686 -13.681 1.00 80.25 114 ILE A CA 1
ATOM 937 C C . ILE A 1 114 ? 18.902 -3.591 -12.471 1.00 80.25 114 ILE A C 1
ATOM 939 O O . ILE A 1 114 ? 18.343 -4.673 -12.632 1.00 80.25 114 ILE A O 1
ATOM 943 N N . ASP A 1 115 ? 19.237 -3.118 -11.272 1.00 88.06 115 ASP A N 1
ATOM 944 C CA . ASP A 1 115 ? 19.157 -3.921 -10.054 1.00 88.06 115 ASP A CA 1
ATOM 945 C C . ASP A 1 115 ? 17.849 -3.670 -9.299 1.00 88.06 115 ASP A C 1
ATOM 947 O O . ASP A 1 115 ? 17.413 -2.519 -9.191 1.00 88.06 115 ASP A O 1
ATOM 951 N N . PRO A 1 116 ? 17.216 -4.703 -8.722 1.00 91.38 116 PRO A N 1
ATOM 952 C CA . PRO A 1 116 ? 16.134 -4.506 -7.768 1.00 91.38 116 PRO A CA 1
ATOM 953 C C . PRO A 1 116 ? 16.661 -3.855 -6.480 1.00 91.38 116 PRO A C 1
ATOM 955 O O . PRO A 1 116 ? 17.845 -3.946 -6.150 1.00 91.38 116 PRO A O 1
ATOM 958 N N . ILE A 1 117 ? 15.774 -3.221 -5.713 1.00 93.50 117 ILE A N 1
ATOM 959 C CA . ILE A 1 117 ? 16.148 -2.688 -4.401 1.00 93.50 117 ILE A CA 1
ATOM 960 C C . ILE A 1 117 ? 16.618 -3.830 -3.474 1.00 93.50 117 ILE A C 1
ATOM 962 O O . ILE A 1 117 ? 16.001 -4.901 -3.455 1.00 93.50 117 ILE A O 1
ATOM 966 N N . PRO A 1 118 ? 17.669 -3.628 -2.656 1.00 94.94 118 PRO A N 1
ATOM 967 C CA . PRO A 1 118 ? 18.055 -4.608 -1.651 1.00 94.94 118 PRO A CA 1
ATOM 968 C C . PRO A 1 118 ? 16.943 -4.855 -0.624 1.00 94.94 118 PRO A C 1
ATOM 970 O O . PRO A 1 118 ? 16.295 -3.921 -0.145 1.00 94.94 118 PRO A O 1
ATOM 973 N N . GLU A 1 119 ? 16.778 -6.112 -0.216 1.00 95.25 119 GLU A N 1
ATOM 974 C CA . GLU A 1 119 ? 15.695 -6.559 0.671 1.00 95.25 119 GLU A CA 1
ATOM 975 C C . GLU A 1 119 ? 15.619 -5.763 1.987 1.00 95.25 119 GLU A C 1
ATOM 977 O O . GLU A 1 119 ? 14.553 -5.297 2.390 1.00 95.25 119 GLU A O 1
ATOM 982 N N . HIS A 1 120 ? 16.759 -5.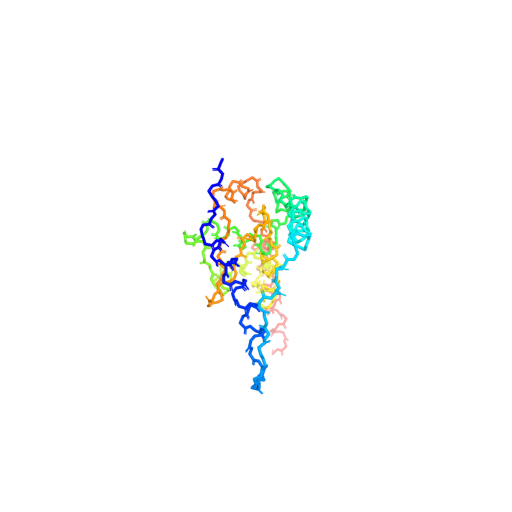527 2.639 1.00 94.44 120 HIS A N 1
ATOM 983 C CA . HIS A 1 120 ? 16.811 -4.765 3.888 1.00 94.44 120 HIS A CA 1
ATOM 984 C C . HIS A 1 120 ? 16.337 -3.310 3.719 1.00 94.44 120 HIS A C 1
ATOM 986 O O . HIS A 1 120 ? 15.655 -2.784 4.600 1.00 94.44 120 HIS A O 1
ATOM 992 N N . GLN A 1 121 ? 16.641 -2.670 2.583 1.00 94.06 121 GLN A N 1
ATOM 993 C CA . GLN A 1 121 ? 16.193 -1.303 2.287 1.00 94.06 121 GLN A CA 1
ATOM 994 C C . GLN A 1 121 ? 14.698 -1.270 1.983 1.00 94.06 121 GLN A C 1
ATOM 996 O O . GLN A 1 121 ? 13.987 -0.392 2.477 1.00 94.06 121 GLN A O 1
ATOM 1001 N N . PHE A 1 122 ? 14.208 -2.259 1.230 1.00 95.94 122 PHE A N 1
ATOM 1002 C CA . PHE A 1 122 ? 12.781 -2.414 0.974 1.00 95.94 122 PHE A CA 1
ATOM 1003 C C . PHE A 1 122 ? 11.999 -2.549 2.278 1.00 95.94 122 PHE A C 1
ATOM 1005 O O . PHE A 1 122 ? 11.035 -1.827 2.518 1.00 95.94 122 PHE A O 1
ATOM 1012 N N . TYR A 1 123 ? 12.461 -3.421 3.171 1.00 94.50 123 TYR A N 1
ATOM 1013 C CA . TYR A 1 123 ? 11.836 -3.650 4.467 1.00 94.50 123 TYR A CA 1
ATOM 1014 C C . TYR A 1 123 ? 11.862 -2.442 5.389 1.00 94.50 123 TYR A C 1
ATOM 1016 O O . TYR A 1 123 ? 10.886 -2.219 6.107 1.00 94.50 123 TYR A O 1
ATOM 1024 N N . PHE A 1 124 ? 12.941 -1.665 5.359 1.00 93.31 124 PHE A N 1
ATOM 1025 C CA . PHE A 1 124 ? 13.005 -0.402 6.078 1.00 93.31 124 PHE A CA 1
ATOM 1026 C C . PHE A 1 124 ? 11.950 0.586 5.556 1.00 93.31 124 PHE A C 1
ATOM 1028 O O . PHE A 1 124 ? 11.169 1.126 6.337 1.00 93.31 124 PHE A O 1
ATOM 1035 N N . GLY A 1 125 ? 11.859 0.763 4.233 1.00 93.38 125 GLY A N 1
ATOM 1036 C CA . GLY A 1 125 ? 10.862 1.644 3.618 1.00 93.38 125 GLY A CA 1
ATOM 1037 C C . GLY A 1 125 ? 9.416 1.168 3.796 1.00 93.38 125 GLY A C 1
ATOM 1038 O O . GLY A 1 125 ? 8.514 1.993 3.930 1.00 93.38 125 GLY A O 1
ATOM 1039 N N . LEU A 1 126 ? 9.196 -0.148 3.854 1.00 95.06 126 LEU A N 1
ATOM 1040 C CA . LEU A 1 126 ? 7.887 -0.756 4.090 1.00 95.06 126 LEU A CA 1
ATOM 1041 C C . LEU A 1 126 ? 7.379 -0.510 5.515 1.00 95.06 126 LEU A C 1
ATOM 1043 O O . LEU A 1 126 ? 6.178 -0.359 5.705 1.00 95.06 126 LEU A O 1
ATOM 1047 N N . GLY A 1 127 ? 8.263 -0.439 6.516 1.00 92.06 127 GLY A N 1
ATOM 1048 C CA . GLY A 1 127 ? 7.875 -0.335 7.930 1.00 92.06 127 GLY A CA 1
ATOM 1049 C C . GLY A 1 127 ? 6.970 0.858 8.262 1.00 92.06 127 GLY A C 1
ATOM 1050 O O . GLY A 1 127 ? 6.163 0.779 9.187 1.00 92.06 127 GLY A O 1
ATOM 1051 N N . TYR A 1 128 ? 7.042 1.932 7.474 1.00 93.38 128 TYR A N 1
ATOM 1052 C CA . TYR A 1 128 ? 6.176 3.104 7.619 1.00 93.38 128 TYR A CA 1
ATOM 1053 C C . TYR A 1 128 ? 4.689 2.797 7.409 1.00 93.38 128 TYR A C 1
ATOM 1055 O O . TYR A 1 128 ? 3.858 3.507 7.968 1.00 93.38 128 TYR A O 1
ATOM 1063 N N . ILE A 1 129 ? 4.345 1.723 6.688 1.00 95.31 129 ILE A N 1
ATOM 1064 C CA . ILE A 1 129 ? 2.949 1.331 6.447 1.00 95.31 129 ILE A CA 1
ATOM 1065 C C . ILE A 1 129 ? 2.182 1.054 7.750 1.00 95.31 129 ILE A C 1
ATOM 1067 O O . ILE A 1 129 ? 0.982 1.289 7.825 1.00 95.31 129 ILE A O 1
ATOM 1071 N N . LEU A 1 130 ? 2.883 0.606 8.800 1.00 94.38 130 LEU A N 1
ATOM 1072 C CA . LEU A 1 130 ? 2.302 0.296 10.112 1.00 94.38 130 LEU A CA 1
ATOM 1073 C C . LEU A 1 130 ? 2.022 1.541 10.963 1.00 94.38 130 LEU A C 1
ATOM 1075 O O . LEU A 1 130 ? 1.397 1.440 12.012 1.00 94.38 130 LEU A O 1
ATOM 1079 N N . ARG A 1 131 ? 2.517 2.708 10.540 1.00 92.38 131 ARG A N 1
ATOM 1080 C CA . ARG A 1 131 ? 2.305 3.988 11.230 1.00 92.38 131 ARG A CA 1
ATOM 1081 C C . ARG A 1 131 ? 1.145 4.784 10.642 1.00 92.38 131 ARG A C 1
ATOM 1083 O O . ARG A 1 131 ? 0.841 5.856 11.146 1.00 92.38 131 ARG A O 1
ATOM 1090 N N . LEU A 1 132 ? 0.542 4.294 9.560 1.00 93.81 132 LEU A N 1
ATOM 1091 C CA . LEU A 1 132 ? -0.566 4.966 8.899 1.00 93.81 132 LEU A CA 1
ATOM 1092 C C . LEU A 1 132 ? -1.833 4.816 9.734 1.00 93.81 132 LEU A C 1
ATOM 1094 O O . LEU A 1 132 ? -2.241 3.696 10.057 1.00 93.81 132 LEU A O 1
ATOM 1098 N N . THR A 1 133 ? -2.463 5.943 10.032 1.00 93.12 133 THR A N 1
ATOM 1099 C CA . THR A 1 133 ? -3.730 6.027 10.751 1.00 93.12 133 THR A CA 1
ATOM 1100 C C . THR A 1 133 ? -4.760 6.766 9.905 1.00 93.12 133 THR A C 1
ATOM 1102 O O . THR A 1 133 ? -4.425 7.677 9.150 1.00 93.12 133 THR A O 1
ATOM 1105 N N . LEU A 1 134 ? -6.013 6.334 10.012 1.00 92.25 134 LEU A N 1
ATOM 1106 C CA . LEU A 1 134 ? -7.177 6.952 9.390 1.00 92.25 134 LEU A CA 1
ATOM 1107 C C . LEU A 1 134 ? -8.346 6.796 10.363 1.00 92.25 134 LEU A C 1
ATOM 1109 O O . LEU A 1 134 ? -8.638 5.672 10.776 1.00 92.25 134 LEU A O 1
ATOM 1113 N N . ASN A 1 135 ? -8.990 7.901 10.743 1.00 89.50 135 ASN A N 1
ATOM 1114 C CA . ASN A 1 135 ? -10.086 7.916 11.720 1.00 89.50 135 ASN A CA 1
ATOM 1115 C C . ASN A 1 135 ? -9.734 7.138 13.008 1.00 89.50 135 ASN A C 1
ATOM 1117 O O . ASN A 1 135 ? -10.455 6.224 13.409 1.00 89.50 135 ASN A O 1
ATOM 1121 N N . ASN A 1 136 ? -8.566 7.428 13.593 1.00 86.12 136 ASN A N 1
ATOM 1122 C CA . ASN A 1 136 ? -8.029 6.782 14.804 1.00 86.12 136 ASN A CA 1
ATOM 1123 C C . ASN A 1 136 ? -7.806 5.266 14.727 1.00 86.12 136 ASN A C 1
ATOM 1125 O O . ASN A 1 136 ? -7.502 4.621 15.728 1.00 86.12 136 ASN A O 1
ATOM 1129 N N . LYS A 1 137 ? -7.871 4.675 13.531 1.00 91.62 137 LYS A N 1
ATOM 1130 C CA . LYS A 1 137 ? -7.554 3.264 13.307 1.00 91.62 137 LYS A CA 1
ATOM 1131 C C . LYS A 1 137 ? -6.295 3.130 12.468 1.00 91.62 137 LYS A C 1
ATOM 1133 O O . LYS A 1 137 ? -6.102 3.840 11.483 1.00 91.62 137 LYS A O 1
ATOM 1138 N N . GLN A 1 138 ? -5.434 2.183 12.839 1.00 94.38 138 GLN A N 1
ATOM 1139 C CA . GLN A 1 138 ? -4.315 1.795 11.983 1.00 94.38 138 GLN A CA 1
ATOM 1140 C C . GLN A 1 138 ? -4.854 1.243 10.665 1.00 94.38 138 GLN A C 1
ATOM 1142 O O . GLN A 1 138 ? -5.669 0.318 10.669 1.00 94.38 138 GLN A O 1
ATOM 1147 N N . VAL A 1 139 ? -4.362 1.785 9.551 1.00 96.31 139 VAL A N 1
ATOM 1148 C CA . VAL A 1 139 ? -4.772 1.385 8.198 1.00 96.31 139 VAL A CA 1
ATOM 1149 C C . VAL A 1 139 ? -4.369 -0.059 7.918 1.00 96.31 139 VAL A C 1
ATOM 1151 O O . VAL A 1 139 ? -5.133 -0.815 7.321 1.00 96.31 139 VAL A O 1
ATOM 1154 N N . VAL A 1 140 ? -3.183 -0.462 8.383 1.00 96.81 140 VAL A N 1
ATOM 1155 C CA . VAL A 1 140 ? -2.624 -1.799 8.168 1.00 96.81 140 VAL A CA 1
ATOM 1156 C C . VAL A 1 140 ? -2.227 -2.427 9.495 1.00 96.81 140 VAL A C 1
ATOM 1158 O O . VAL A 1 140 ? -1.452 -1.856 10.257 1.00 96.81 140 VAL A O 1
ATOM 1161 N N . ARG A 1 141 ? -2.706 -3.648 9.738 1.00 94.94 141 ARG A N 1
ATOM 1162 C CA . ARG A 1 141 ? -2.344 -4.468 10.896 1.00 94.94 141 ARG A CA 1
ATOM 1163 C C . ARG A 1 141 ? -1.307 -5.516 10.502 1.00 94.94 141 ARG A C 1
ATOM 1165 O O . ARG A 1 141 ? -1.414 -6.150 9.450 1.00 94.94 141 ARG A O 1
ATOM 1172 N N . PHE A 1 142 ? -0.324 -5.740 11.371 1.00 93.19 142 PHE A N 1
ATOM 1173 C CA . PHE A 1 142 ? 0.622 -6.845 11.233 1.00 93.19 142 PHE A CA 1
ATOM 1174 C C . PHE A 1 142 ? 0.100 -8.087 11.963 1.00 93.19 142 PHE A C 1
ATOM 1176 O O . PHE A 1 142 ? -0.072 -8.088 13.179 1.00 93.19 142 PHE A O 1
ATOM 1183 N N . MET A 1 143 ? -0.169 -9.148 11.211 1.00 91.75 143 MET A N 1
ATOM 1184 C CA . MET A 1 143 ? -0.736 -10.402 11.698 1.00 91.75 143 MET A CA 1
ATOM 1185 C C . MET A 1 143 ? 0.355 -11.440 11.993 1.00 91.75 143 MET A C 1
ATOM 1187 O O . MET A 1 143 ? 1.471 -11.393 11.457 1.00 91.75 143 MET A O 1
ATOM 1191 N N . LYS A 1 144 ? -0.002 -12.451 12.798 1.00 81.81 144 LYS A N 1
ATOM 1192 C CA . LYS A 1 144 ? 0.818 -13.660 12.981 1.00 81.81 144 LYS A CA 1
ATOM 1193 C C . LYS A 1 144 ? 1.160 -14.267 11.608 1.00 81.81 144 LYS A C 1
ATOM 1195 O O . LYS A 1 144 ? 0.325 -14.299 10.708 1.00 81.81 144 LYS A O 1
ATOM 1200 N N . GLY A 1 145 ? 2.405 -14.719 11.438 1.00 78.88 145 GLY A N 1
ATOM 1201 C CA . GLY A 1 145 ? 2.905 -15.223 10.149 1.00 78.88 145 GLY A CA 1
ATOM 1202 C C . GLY A 1 145 ? 3.520 -14.161 9.225 1.00 78.88 145 GLY A C 1
ATOM 1203 O O . GLY A 1 145 ? 3.705 -14.424 8.041 1.00 78.88 145 GLY A O 1
ATOM 1204 N N . ARG A 1 146 ? 3.868 -12.979 9.756 1.00 85.62 146 ARG A N 1
ATOM 1205 C CA . ARG A 1 146 ? 4.537 -11.882 9.028 1.00 85.62 146 ARG A CA 1
ATOM 1206 C C . ARG A 1 146 ? 3.729 -11.337 7.843 1.00 85.62 146 ARG A C 1
ATOM 1208 O O . ARG A 1 146 ? 4.292 -11.048 6.780 1.00 85.62 146 ARG A O 1
ATOM 1215 N N . LYS A 1 147 ? 2.414 -11.213 8.035 1.00 93.75 147 LYS A N 1
ATOM 1216 C CA . LYS A 1 147 ? 1.474 -10.717 7.025 1.00 93.75 147 LYS A CA 1
ATOM 1217 C C . LYS A 1 147 ? 0.938 -9.339 7.394 1.00 93.75 147 LYS A C 1
ATOM 1219 O O . LYS A 1 147 ? 0.668 -9.071 8.558 1.00 93.75 147 LYS A O 1
ATOM 1224 N N . PHE A 1 148 ? 0.775 -8.493 6.393 1.00 96.31 148 PHE A N 1
ATOM 1225 C CA . PHE A 1 148 ? 0.104 -7.204 6.467 1.00 96.31 148 PHE A CA 1
ATOM 1226 C C . PHE A 1 148 ? -1.334 -7.390 6.006 1.00 96.31 148 PHE A C 1
ATOM 1228 O O . PHE A 1 148 ? -1.539 -8.035 4.983 1.00 96.31 148 PHE A O 1
ATOM 1235 N N . LYS A 1 149 ? -2.301 -6.848 6.746 1.00 96.62 149 LYS A N 1
ATOM 1236 C CA . LYS A 1 149 ? -3.725 -6.889 6.400 1.00 96.62 149 LYS A CA 1
ATOM 1237 C C . LYS A 1 149 ? -4.349 -5.508 6.568 1.00 96.62 149 LYS A C 1
ATOM 1239 O O . LYS A 1 149 ? -4.073 -4.846 7.570 1.00 96.62 149 LYS A O 1
ATOM 1244 N N . ILE A 1 150 ? -5.191 -5.086 5.626 1.00 97.25 150 ILE A N 1
ATOM 1245 C CA . ILE A 1 150 ? -5.954 -3.838 5.769 1.00 97.25 150 ILE A CA 1
ATOM 1246 C C . ILE A 1 150 ? -6.943 -3.948 6.942 1.00 97.25 150 ILE A C 1
ATOM 1248 O O . ILE A 1 150 ? -7.589 -4.976 7.139 1.00 97.25 150 ILE A O 1
ATOM 1252 N N . ASN A 1 151 ? -7.022 -2.889 7.744 1.00 96.19 151 ASN A N 1
ATOM 1253 C CA . ASN A 1 151 ? -7.746 -2.840 9.017 1.00 96.19 151 ASN A CA 1
ATOM 1254 C C . ASN A 1 151 ? -8.737 -1.657 9.104 1.00 96.19 151 ASN A C 1
ATOM 1256 O O . ASN A 1 151 ? -9.236 -1.316 10.173 1.00 96.19 151 ASN A O 1
ATOM 1260 N N . VAL A 1 152 ? -9.030 -1.035 7.966 1.00 95.19 152 VAL A N 1
ATOM 1261 C CA . VAL A 1 152 ? -10.036 0.023 7.806 1.00 95.19 152 VAL A CA 1
ATOM 1262 C C . VAL A 1 152 ? -11.025 -0.378 6.712 1.00 95.19 152 VAL A C 1
ATOM 1264 O O . VAL A 1 152 ? -10.819 -1.385 6.034 1.00 95.19 152 VAL A O 1
ATOM 1267 N N . SER A 1 153 ? -12.101 0.396 6.542 1.00 95.00 153 SER A N 1
ATOM 1268 C CA . SER A 1 153 ? -13.052 0.177 5.446 1.00 95.00 153 SER A CA 1
ATOM 1269 C C . SER A 1 153 ? -12.327 0.188 4.097 1.00 95.00 153 SER A C 1
ATOM 1271 O O . SER A 1 153 ? -11.654 1.165 3.756 1.00 95.00 153 SER A O 1
ATOM 1273 N N . ILE A 1 154 ? -12.462 -0.909 3.346 1.00 95.38 154 ILE A N 1
ATOM 1274 C CA . ILE A 1 154 ? -11.833 -1.072 2.031 1.00 95.38 154 ILE A CA 1
ATOM 1275 C C . ILE A 1 154 ? -12.388 -0.052 1.043 1.00 95.38 154 ILE A C 1
ATOM 1277 O O . ILE A 1 154 ? -11.609 0.537 0.305 1.00 95.38 154 ILE A O 1
ATOM 1281 N N . ASP A 1 155 ? -13.698 0.186 1.051 1.00 96.06 155 ASP A N 1
ATOM 1282 C CA . ASP A 1 155 ? -14.344 1.094 0.098 1.00 96.06 155 ASP A CA 1
ATOM 1283 C C . ASP A 1 155 ? -13.878 2.538 0.304 1.00 96.06 155 ASP A C 1
ATOM 1285 O O . ASP A 1 155 ? -13.486 3.205 -0.651 1.00 96.06 155 ASP A O 1
ATOM 1289 N N . LEU A 1 156 ? -13.803 2.979 1.565 1.00 95.00 156 LEU A N 1
ATOM 1290 C CA . LEU A 1 156 ? -13.256 4.292 1.914 1.00 95.00 156 LEU A CA 1
ATOM 1291 C C . LEU A 1 156 ? -11.793 4.416 1.472 1.00 95.00 156 LEU A C 1
ATOM 1293 O O . LEU A 1 156 ? -11.389 5.421 0.893 1.00 95.00 156 LEU A O 1
ATOM 1297 N N . LEU A 1 157 ? -10.982 3.390 1.748 1.00 96.50 157 LEU A N 1
ATOM 1298 C CA . LEU A 1 157 ? -9.568 3.409 1.396 1.00 96.50 157 LEU A CA 1
ATOM 1299 C C . LEU A 1 157 ? -9.357 3.387 -0.124 1.00 96.50 157 LEU A C 1
ATOM 1301 O O . LEU A 1 157 ? -8.472 4.084 -0.614 1.00 96.50 157 LEU A O 1
ATOM 1305 N N . LYS A 1 158 ? -10.174 2.636 -0.872 1.00 96.75 158 LYS A N 1
ATOM 1306 C CA . LYS A 1 158 ? -10.171 2.635 -2.340 1.00 96.75 158 LYS A CA 1
ATOM 1307 C C . LYS A 1 158 ? -10.465 4.021 -2.887 1.00 96.75 158 LYS A C 1
ATOM 1309 O O . LYS A 1 158 ? -9.666 4.520 -3.669 1.00 96.75 158 LYS A O 1
ATOM 1314 N N . GLU A 1 159 ? -11.530 4.666 -2.415 1.00 97.00 159 GLU A N 1
ATOM 1315 C CA . GLU A 1 159 ? -11.904 6.012 -2.858 1.00 97.00 159 GLU A CA 1
ATOM 1316 C C . GLU A 1 159 ? -10.764 7.020 -2.637 1.00 97.00 159 GLU A C 1
ATOM 1318 O O . GLU A 1 159 ? -10.432 7.812 -3.521 1.00 97.00 159 GLU A O 1
ATOM 1323 N N . ILE A 1 160 ? -10.122 6.971 -1.466 1.00 96.94 160 ILE A N 1
ATOM 1324 C CA . ILE A 1 160 ? -8.979 7.836 -1.158 1.00 96.94 160 ILE A CA 1
ATOM 1325 C C . ILE A 1 160 ? -7.805 7.548 -2.100 1.00 96.94 160 ILE A C 1
ATOM 1327 O O . ILE A 1 160 ? -7.195 8.477 -2.627 1.00 96.94 160 ILE A O 1
ATOM 1331 N N . LEU A 1 161 ? -7.450 6.277 -2.305 1.00 96.88 161 LEU A N 1
ATOM 1332 C CA . LEU A 1 161 ? -6.296 5.920 -3.130 1.00 96.88 161 LEU A CA 1
ATOM 1333 C C . LEU A 1 161 ? -6.529 6.209 -4.617 1.00 96.88 161 LEU A C 1
ATOM 1335 O O . LEU A 1 161 ? -5.603 6.667 -5.281 1.00 96.88 161 LEU A O 1
ATOM 1339 N N . GLU A 1 162 ? -7.752 6.036 -5.116 1.00 97.25 162 GLU A N 1
ATOM 1340 C CA . GLU A 1 162 ? -8.143 6.436 -6.473 1.00 97.25 162 GLU A CA 1
ATOM 1341 C C . GLU A 1 162 ? -8.002 7.951 -6.669 1.00 97.25 162 GLU A C 1
ATOM 1343 O O . GLU A 1 162 ? -7.458 8.397 -7.679 1.00 97.25 162 GLU A O 1
ATOM 1348 N N . LYS A 1 163 ? -8.418 8.751 -5.676 1.00 96.88 163 LYS A N 1
ATOM 1349 C CA . LYS A 1 163 ? -8.228 10.212 -5.685 1.00 96.88 163 LYS A CA 1
ATOM 1350 C C . LYS A 1 163 ? -6.755 10.614 -5.596 1.00 96.88 163 LYS A C 1
ATOM 1352 O O . LYS A 1 163 ? -6.353 11.587 -6.231 1.00 96.88 163 LYS A O 1
ATOM 1357 N N . ALA A 1 164 ? -5.952 9.885 -4.822 1.00 96.19 164 ALA A N 1
ATOM 1358 C CA . ALA A 1 164 ? -4.517 10.138 -4.702 1.00 96.19 164 ALA A CA 1
ATOM 1359 C C . ALA A 1 164 ? -3.773 9.838 -6.017 1.00 96.19 164 ALA A C 1
ATOM 1361 O O . ALA A 1 164 ? -2.856 10.570 -6.402 1.00 96.19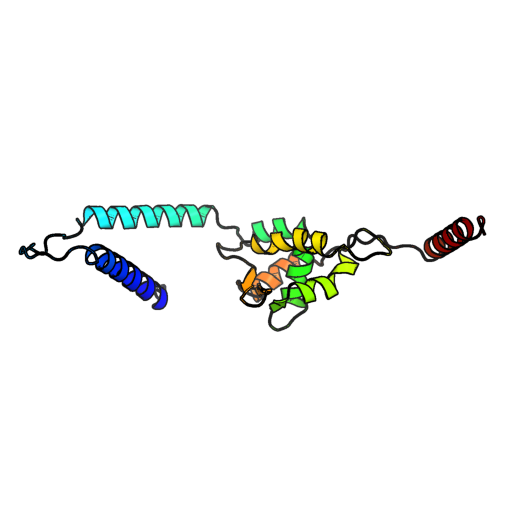 164 ALA A O 1
ATOM 1362 N N . GLY A 1 165 ? -4.197 8.787 -6.720 1.00 94.94 165 GLY A N 1
ATOM 1363 C CA . GLY A 1 165 ? -3.665 8.335 -8.001 1.00 94.94 165 GLY A CA 1
ATOM 1364 C C . GLY A 1 165 ? -2.546 7.300 -7.878 1.00 94.94 165 GLY A C 1
ATOM 1365 O O . GLY A 1 165 ? -1.970 7.104 -6.815 1.00 94.94 165 GLY A O 1
ATOM 1366 N N . ASP A 1 166 ? -2.195 6.673 -9.000 1.00 95.19 166 ASP A N 1
ATOM 1367 C CA . ASP A 1 166 ? -1.332 5.486 -9.022 1.00 95.19 166 ASP A CA 1
ATOM 1368 C C . ASP A 1 166 ? 0.071 5.681 -8.399 1.00 95.19 166 ASP A C 1
ATOM 1370 O O . ASP A 1 166 ? 0.636 6.786 -8.438 1.00 95.19 166 ASP A O 1
ATOM 1374 N N . PRO A 1 167 ? 0.690 4.600 -7.877 1.00 95.56 167 PRO A N 1
ATOM 1375 C CA . PRO A 1 167 ? 2.066 4.623 -7.398 1.00 95.56 167 PRO A CA 1
ATOM 1376 C C . PRO A 1 167 ? 3.050 5.059 -8.489 1.00 95.56 167 PRO A C 1
ATOM 1378 O O . PRO A 1 167 ? 3.029 4.569 -9.617 1.00 95.56 167 PRO A O 1
ATOM 1381 N N . ILE A 1 168 ? 3.980 5.942 -8.131 1.00 92.50 168 ILE A N 1
ATOM 1382 C CA . ILE A 1 168 ? 4.988 6.463 -9.060 1.00 92.50 168 ILE A CA 1
ATOM 1383 C C . ILE A 1 168 ? 6.263 5.635 -8.914 1.00 92.50 168 ILE A C 1
ATOM 1385 O O . ILE A 1 168 ? 6.855 5.579 -7.833 1.00 92.50 168 ILE A O 1
ATOM 1389 N N . SER A 1 169 ? 6.706 4.985 -9.992 1.00 87.75 169 SER A N 1
ATOM 1390 C CA . SER A 1 169 ? 7.987 4.271 -9.987 1.00 87.75 169 SER A CA 1
ATOM 1391 C C . SER A 1 169 ? 9.158 5.251 -9.915 1.00 87.75 169 SER A C 1
ATOM 1393 O O . SER A 1 169 ? 9.188 6.267 -10.606 1.00 87.75 169 SER A O 1
ATOM 1395 N N . THR A 1 170 ? 10.149 4.915 -9.088 1.00 78.88 170 THR A N 1
ATOM 1396 C CA . THR A 1 170 ? 11.416 5.662 -8.997 1.00 78.88 170 THR A CA 1
ATOM 1397 C C . THR A 1 170 ? 12.504 5.090 -9.904 1.00 78.88 170 THR A C 1
ATOM 1399 O O . THR A 1 170 ? 13.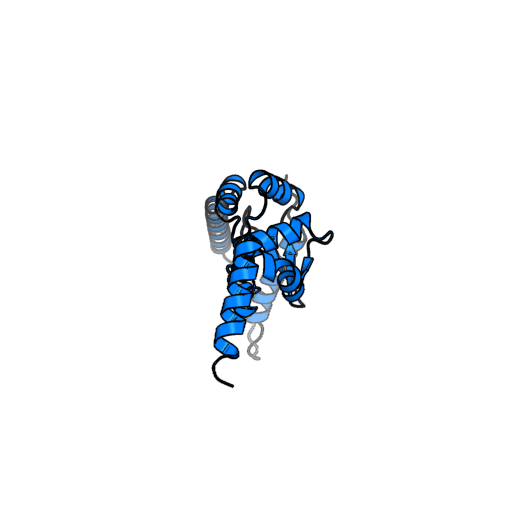612 5.630 -9.946 1.00 78.88 170 THR A O 1
ATOM 1402 N N . ARG A 1 171 ? 12.191 4.019 -10.646 1.00 83.25 171 ARG A N 1
ATOM 1403 C CA . ARG A 1 171 ? 13.135 3.320 -11.511 1.00 83.25 171 ARG A CA 1
ATOM 1404 C C . ARG A 1 171 ? 13.428 4.161 -12.755 1.00 83.25 171 ARG A C 1
ATOM 1406 O O . ARG A 1 171 ? 12.498 4.497 -13.491 1.00 83.25 171 ARG A O 1
ATOM 1413 N N . PRO A 1 172 ? 14.701 4.479 -13.043 1.00 79.50 172 PRO A N 1
ATOM 1414 C CA . PRO A 1 172 ? 15.050 5.171 -14.274 1.00 79.50 172 PRO A CA 1
ATOM 1415 C C . PRO A 1 172 ? 14.741 4.302 -15.498 1.00 79.50 172 PRO A C 1
ATOM 1417 O O . PRO A 1 172 ? 15.012 3.100 -15.512 1.00 79.50 172 PRO A O 1
ATOM 1420 N N . VAL A 1 173 ? 14.216 4.920 -16.555 1.00 80.12 173 VAL A N 1
ATOM 1421 C CA . VAL A 1 173 ? 13.975 4.247 -17.836 1.00 80.12 173 VAL A CA 1
ATOM 1422 C C . VAL A 1 173 ? 15.236 4.364 -18.692 1.00 80.12 173 VAL A C 1
ATOM 1424 O O . VAL A 1 173 ? 15.518 5.425 -19.245 1.00 80.12 173 VAL A O 1
ATOM 1427 N N . LEU A 1 174 ? 16.003 3.277 -18.806 1.00 73.62 174 LEU A N 1
ATOM 1428 C CA . LEU A 1 174 ? 17.145 3.209 -19.724 1.00 73.62 174 LEU A CA 1
ATOM 1429 C C . LEU A 1 174 ? 16.658 3.092 -21.169 1.00 73.62 174 LEU A C 1
ATOM 1431 O O . LEU A 1 174 ? 15.902 2.178 -21.505 1.00 73.62 174 LEU A O 1
ATOM 1435 N N . LYS A 1 175 ? 17.150 3.960 -22.059 1.00 77.06 175 LYS A N 1
ATOM 1436 C CA . LYS A 1 175 ? 16.928 3.790 -23.502 1.00 77.06 175 LYS A CA 1
ATOM 1437 C C . LYS A 1 175 ? 17.788 2.630 -24.010 1.00 77.06 175 LYS A C 1
ATOM 1439 O O . LYS A 1 175 ? 18.933 2.471 -23.593 1.00 77.06 175 LYS A O 1
ATOM 1444 N N . GLU A 1 176 ? 17.297 1.852 -24.977 1.00 72.38 176 GLU A N 1
ATOM 1445 C CA . GLU A 1 176 ? 18.031 0.681 -25.504 1.00 72.38 176 GLU A CA 1
ATOM 1446 C C . GLU A 1 176 ? 19.458 1.002 -25.980 1.00 72.38 176 GLU A C 1
ATOM 1448 O O . GLU A 1 176 ? 20.369 0.187 -25.830 1.00 72.38 176 GLU A O 1
ATOM 1453 N N . LYS A 1 177 ? 19.669 2.205 -26.532 1.00 75.75 177 LYS A N 1
ATOM 1454 C CA . LYS A 1 177 ? 20.993 2.678 -26.965 1.00 75.75 177 LYS A CA 1
ATOM 1455 C C . LYS A 1 177 ? 21.976 2.811 -25.798 1.00 75.75 177 LYS A C 1
ATOM 1457 O O . LYS A 1 177 ? 23.139 2.452 -25.948 1.00 75.75 177 LYS A O 1
ATOM 1462 N N . GLU A 1 178 ? 21.512 3.295 -24.650 1.00 73.81 178 GLU A N 1
ATOM 1463 C CA . GLU A 1 178 ? 22.331 3.466 -23.445 1.00 73.81 178 GLU A CA 1
ATOM 1464 C C . GLU A 1 178 ? 22.661 2.110 -22.824 1.00 73.81 178 GLU A C 1
ATOM 1466 O O . GLU A 1 178 ? 23.814 1.859 -22.489 1.00 73.81 178 GLU A O 1
ATOM 1471 N N . LYS A 1 179 ? 21.691 1.187 -22.798 1.00 76.31 179 LYS A N 1
ATOM 1472 C CA . LYS A 1 179 ? 21.909 -0.189 -22.330 1.00 76.31 179 LYS A CA 1
ATOM 1473 C C . LYS A 1 179 ? 22.979 -0.915 -23.153 1.00 76.31 179 LYS A C 1
ATOM 1475 O O . LYS A 1 179 ? 23.873 -1.530 -22.581 1.00 76.31 179 LYS A O 1
ATOM 1480 N N . LYS A 1 180 ? 22.925 -0.809 -24.489 1.00 77.88 180 LYS A N 1
ATOM 1481 C CA . LYS A 1 180 ? 23.951 -1.381 -25.384 1.00 77.88 180 LYS A CA 1
ATOM 1482 C C . LYS A 1 180 ? 25.328 -0.760 -25.157 1.00 77.88 180 LYS A C 1
ATOM 1484 O O . LYS A 1 180 ? 26.322 -1.475 -25.195 1.00 77.88 180 LYS A O 1
ATOM 1489 N N . LYS A 1 181 ? 25.389 0.553 -24.913 1.00 82.25 181 LYS A N 1
ATOM 1490 C CA . LYS A 1 181 ? 26.649 1.241 -24.614 1.00 82.25 181 LYS A CA 1
ATOM 1491 C C . LYS A 1 181 ? 27.263 0.739 -23.302 1.00 82.25 181 LYS A C 1
ATOM 1493 O O . LYS A 1 181 ? 28.412 0.331 -23.320 1.00 82.25 181 LYS A O 1
ATOM 1498 N N . MET A 1 182 ? 26.481 0.671 -22.222 1.00 77.44 182 MET A N 1
ATOM 1499 C CA . MET A 1 182 ? 26.949 0.160 -20.924 1.00 77.44 182 MET A CA 1
ATOM 1500 C C . MET A 1 182 ? 27.478 -1.277 -21.017 1.00 77.44 182 MET A C 1
ATOM 1502 O O . MET A 1 182 ? 28.513 -1.584 -20.440 1.00 77.44 182 MET A O 1
ATOM 1506 N N . TYR A 1 183 ? 26.803 -2.142 -21.783 1.00 76.75 183 TYR A N 1
ATOM 1507 C CA . TYR A 1 183 ? 27.257 -3.517 -22.014 1.00 76.75 183 TYR A CA 1
ATOM 1508 C C . TYR A 1 183 ? 28.603 -3.571 -22.747 1.00 76.75 183 TYR A C 1
ATOM 1510 O O . TYR A 1 183 ? 29.480 -4.347 -22.385 1.00 76.75 183 TYR A O 1
ATOM 1518 N N . ASN A 1 184 ? 28.765 -2.741 -23.780 1.00 80.00 184 ASN A N 1
ATOM 1519 C CA . ASN A 1 184 ? 30.000 -2.686 -24.555 1.00 80.00 184 ASN A CA 1
ATOM 1520 C C . ASN A 1 184 ? 31.167 -2.101 -23.755 1.00 80.00 184 ASN A C 1
ATOM 1522 O O . ASN A 1 184 ? 32.296 -2.525 -23.969 1.00 80.00 184 ASN A O 1
ATOM 1526 N N . ASP A 1 185 ? 30.905 -1.129 -22.881 1.00 80.62 185 ASP A N 1
ATOM 1527 C CA . ASP A 1 185 ? 31.931 -0.523 -22.031 1.00 80.62 185 ASP A CA 1
ATOM 1528 C C . ASP A 1 185 ? 32.387 -1.528 -20.951 1.00 80.62 185 ASP A C 1
ATOM 1530 O O . ASP A 1 185 ? 33.583 -1.758 -20.812 1.00 80.62 185 ASP A O 1
ATOM 1534 N N . PHE A 1 186 ? 31.457 -2.248 -20.307 1.00 78.31 186 PHE A N 1
ATOM 1535 C CA . PHE A 1 186 ? 31.773 -3.335 -19.363 1.00 78.31 186 PHE A CA 1
ATOM 1536 C C . PHE A 1 186 ? 32.630 -4.447 -19.995 1.00 78.31 186 PHE A C 1
ATOM 1538 O O . PHE A 1 186 ? 33.653 -4.845 -19.450 1.00 78.31 186 PHE A O 1
ATOM 1545 N N . LEU A 1 187 ? 32.248 -4.916 -21.189 1.00 79.25 187 LEU A N 1
ATOM 1546 C CA . LEU A 1 187 ? 32.998 -5.950 -21.913 1.00 79.25 187 LEU A CA 1
ATOM 1547 C C . LEU A 1 187 ? 34.360 -5.472 -22.436 1.00 79.25 187 LEU A C 1
ATOM 1549 O O . LEU A 1 187 ? 35.172 -6.300 -22.831 1.00 79.25 187 LEU A O 1
ATOM 1553 N N . LYS A 1 188 ? 34.611 -4.164 -22.521 1.00 74.56 188 LYS A N 1
ATOM 1554 C CA . LYS A 1 188 ? 35.933 -3.657 -22.904 1.00 74.56 188 LYS A CA 1
ATOM 1555 C C . LYS A 1 188 ? 36.871 -3.607 -21.710 1.00 74.56 188 LYS A C 1
ATOM 1557 O O . LYS A 1 188 ? 38.020 -3.998 -21.868 1.00 74.56 188 LYS A O 1
ATOM 1562 N N . ASP A 1 189 ? 36.383 -3.173 -20.554 1.00 63.62 189 ASP A N 1
ATOM 1563 C CA . ASP A 1 189 ? 37.210 -3.049 -19.353 1.00 63.62 189 ASP A CA 1
ATOM 1564 C C . ASP A 1 189 ? 37.631 -4.424 -18.801 1.00 63.62 189 ASP A C 1
ATOM 1566 O O . ASP A 1 189 ? 38.798 -4.610 -18.475 1.00 63.62 189 ASP A O 1
ATOM 1570 N N . ASP A 1 190 ? 36.747 -5.429 -18.804 1.00 59.78 190 ASP A N 1
ATOM 1571 C CA . ASP A 1 190 ? 37.053 -6.757 -18.233 1.00 59.78 190 ASP A CA 1
ATOM 1572 C C . ASP A 1 190 ? 37.892 -7.678 -19.148 1.00 59.78 190 ASP A C 1
ATOM 1574 O O . ASP A 1 190 ? 38.375 -8.721 -18.706 1.00 59.78 190 ASP A O 1
ATOM 1578 N N . PHE A 1 191 ? 38.068 -7.328 -20.428 1.00 59.16 191 PHE A N 1
ATOM 1579 C CA . PHE A 1 191 ? 38.756 -8.172 -21.422 1.00 59.16 191 PHE A CA 1
ATOM 1580 C C . PHE A 1 191 ? 40.032 -7.543 -22.000 1.00 59.16 191 PHE A C 1
ATOM 1582 O O . PHE A 1 191 ? 40.637 -8.124 -22.900 1.00 59.16 191 PHE A O 1
ATOM 1589 N N . LEU A 1 192 ? 40.448 -6.369 -21.512 1.00 57.69 192 LEU A N 1
ATOM 1590 C CA . LEU A 1 192 ? 41.728 -5.751 -21.885 1.00 57.69 192 LEU A CA 1
ATOM 1591 C C . LEU A 1 192 ? 42.899 -6.173 -20.976 1.00 57.69 192 LEU A C 1
ATOM 1593 O O . LEU A 1 192 ? 44.045 -5.951 -21.359 1.00 57.69 192 LEU A O 1
ATOM 1597 N N . ASP A 1 193 ? 42.619 -6.829 -19.843 1.00 56.00 193 ASP A N 1
ATOM 1598 C CA . ASP A 1 193 ? 43.614 -7.288 -18.856 1.00 56.00 193 ASP A CA 1
ATOM 1599 C C . ASP A 1 193 ? 43.827 -8.829 -18.836 1.00 56.00 193 ASP A C 1
ATOM 1601 O O . ASP A 1 193 ? 44.382 -9.364 -17.871 1.00 56.00 193 ASP A O 1
ATOM 1605 N N . ILE A 1 194 ? 43.417 -9.558 -19.889 1.00 50.12 194 ILE A N 1
ATOM 1606 C CA . ILE A 1 194 ? 43.700 -11.003 -20.089 1.00 50.12 194 ILE A CA 1
ATOM 1607 C C . ILE A 1 194 ? 44.615 -11.221 -21.296 1.00 50.12 194 ILE A C 1
ATOM 1609 O O . ILE A 1 194 ? 44.314 -10.666 -22.376 1.00 50.12 194 ILE A O 1
#

Foldseek 3Di:
DDPDDVVVVVVVVVVVVVVVVVVVPDDDDDDDDDPPDPPPPVNVVVVVVVVVVVVVVLQVPACELVNLLVVLLVCLLFLLSQLQCCLLPVDDQSKDALVRSCVVCQQQSDLELPDGHDSVVSVVRNVCLQVDGHRNDRQWDQDPPRMIHGDDDSVSSVVSDVSSDHRHGNHDDDDPVNVVVVVVVVVVVVPVVD

Radius of gyration: 27.22 Å; chains: 1; bounding box: 72×32×87 Å

Organism: NCBI:txid412755

pLDDT: mean 79.02, std 19.06, range [32.94, 98.0]

Secondary structure (DSSP, 8-state):
-----HHHHHHHHHHHHHHHHHTTSS--------------HHHHHHHHHHHHHHHHHHHHT---HHHHHHHHHTTTTSHHHHHHHHHHHS-TTSEEEHHHHHHHHTTTT-SSSSSPPPHHHHHHHHGGGGG-EETTEESEEEETTTEEEE-S-HHHHHHHHHHH-PPPP------HHHHHHHHHHHHHHTTS--

Sequence (194 aa):
MDEIDLDELREIQDAIETVKHEVQGSSEDVEEIQPTHEVSNELEKRIKEELLKRKELEEEEAVSPDNFLEYVSNKREKIWYHALHYLVFGIDDHTASKSLLFDVLKEITSKSPIDPIPEHQFYFGLGYILRLTLNNKQVVRFMKGRKFKINVSIDLLKEILEKAGDPISTRPVLKEKEKKKMYNDFLKDDFLDI